Protein AF-0000000070504029 (afdb_homodimer)

Radius of gyration: 28.52 Å; Cα contacts (8 Å, |Δi|>4): 257; chains: 2; bounding box: 87×72×66 Å

Solvent-accessible surface area (backbone atoms only — not comparable to full-atom values): 21069 Å² total; per-residue (Å²): 134,81,78,68,50,70,68,70,66,52,58,67,73,68,60,68,75,83,81,58,77,66,54,44,53,49,47,37,50,49,53,50,66,68,39,52,69,67,58,35,51,50,48,55,63,64,46,52,94,52,57,81,86,76,45,54,43,68,57,46,52,52,49,44,47,45,55,51,42,36,49,41,48,53,37,38,47,49,30,66,59,41,62,58,54,90,84,51,53,64,68,58,42,49,51,50,46,51,60,37,45,66,66,46,52,69,87,73,48,46,72,54,52,46,51,36,44,43,52,46,60,13,47,70,53,77,87,31,49,66,58,40,55,53,46,54,55,52,55,38,63,42,36,93,90,47,69,53,46,52,67,55,49,46,51,51,50,50,50,52,52,52,52,49,52,51,48,52,60,61,63,50,66,73,53,67,67,61,60,60,58,61,66,75,103,134,80,77,66,50,69,69,70,66,55,59,66,78,68,61,70,72,88,68,57,76,67,50,42,52,49,46,38,51,50,53,50,66,67,39,53,70,67,59,35,50,49,48,56,60,64,45,52,95,52,57,79,84,76,45,54,42,67,57,46,50,52,50,43,47,44,54,51,40,37,49,42,49,52,37,40,45,49,30,66,58,41,63,59,55,88,84,52,53,63,68,58,40,49,51,50,46,53,59,35,43,65,69,46,52,68,88,74,47,45,72,54,50,46,52,37,45,43,54,46,60,13,49,69,53,77,88,31,49,68,56,40,54,53,46,53,54,52,52,38,62,42,36,94,92,47,70,53,46,54,66,54,48,46,52,50,52,51,51,51,51,51,51,51,53,51,46,52,60,62,62,51,67,73,55,70,66,61,60,61,58,60,68,78,105

Secondary structure (DSSP, 8-state):
-----HHHH--GGGGG----HHHHHHHHHHHHHHS-HHHHHHHHHHHTTS-GGGS-HHHHHHHHHHHHHHHHHHHHHHHHT----TT--HHHHHHHHHHHHHT--TTTS-HHHHHHHHHHHT--SGGGHHHHHHHHHHHHT--SSS---HHHHHHHHHHHHHHHHHHHHHHS---HHHHHHHTT-/-----HHHH--GGGGS----HHHHHHHHHHHHHHS-HHHHHHHHHHHTTS-GGGS-HHHHHHHHHHHHHHHHHHHHHHHHT----TT--HHHHHHHHHHHHHT--TTTS-HHHHHHHHHHHT--SGGGHHHHHHHHHHHHT--SSS---HHHHHHHHHHHHHHHHHHHHHHS--HHHHHHHHTT-

Organism: Lasius niger (NCBI:txid67767)

Foldseek 3Di:
DPLPDLVRVPPCVVPPDDDDPVVQLVVLVVSLVSDPPVLNVQLQVVPPPDGSNVDTNVVSVVSSCLRVLLVQLVLQLCLVLQDDDPPDDPVVSVVVNCVSCVSHDPPVQDPFLVVLSVVLSPQDDPVCVVLSVVSSVVCSVADPVRHDGNVNSVVSVVVVVVVVVVVVVVPPDPVVPVVVVPVVD/DPLDDLVRVPPCVVPPDPDDPVVQLVVLVVSLVSDPPVLNVQLQVVPPPDGSNVDTNVVSVVSSCLRVLLVQLVLQLCLVLQDDDPPDDPVVSVVVNCVSCVSNDPPVQDPFNVVLSVVLSPQPDPVCVVLSVVSSVVCSVADPVRHDGNVNSVVSVVVVVVVVVVVVVVPPDPVVPVVVVPPVD

Sequence (370 aa):
MVLPSINDTIDTRTHSAAGNQLDKQAQTRLLLRKLDQKSHTKYVNYILPKTTKDFNFKTTVDKLKQILSFQTTVFSYNCLTTRKHDNDDFITYAGIVNRNCKDFKFTELGPEQFRCLIFISGLQATKDFEIRARLLRKLETHSAENPVTLHDLVNECQRVMTLKMDTALVEKPTQSTVNKIERKKMVLPSINDTIDTRTHSAAGNQLDKQAQTRLLLRKLDQKSHTKYVNYILPKTTKDFNFKTTVDKLKQILSFQTTVFSYNCLTTRKHDNDDFITYAGIVNRNCKDFKFTELGPEQFRCLIFISGLQATKDFEIRARLLRKLETHSAENPVTLHDLVNECQRVMTLKMDTALVEKPTQSTVNKIERKK

Structure (mmCIF, N/CA/C/O backbone):
data_AF-0000000070504029-model_v1
#
loop_
_entity.id
_entity.type
_entity.pdbx_description
1 polymer 'Tpa: gag-pol polyprotein'
#
loop_
_atom_site.group_PDB
_atom_site.id
_atom_site.type_symbol
_atom_site.label_atom_id
_atom_site.label_alt_id
_atom_site.label_comp_id
_atom_site.label_asym_id
_atom_site.label_entity_id
_atom_site.label_seq_id
_atom_site.pdbx_PDB_ins_code
_atom_site.Cartn_x
_atom_site.Cartn_y
_atom_site.Cartn_z
_atom_site.occupancy
_atom_site.B_iso_or_equiv
_atom_site.auth_seq_id
_atom_site.auth_comp_id
_atom_site.auth_asym_id
_atom_site.auth_atom_id
_atom_site.pdbx_PDB_model_num
ATOM 1 N N . MET A 1 1 ? 22.391 -6.508 12.828 1 20.86 1 MET A N 1
ATOM 2 C CA . MET A 1 1 ? 22.953 -7.492 11.898 1 20.86 1 MET A CA 1
ATOM 3 C C . MET A 1 1 ? 22.016 -7.695 10.711 1 20.86 1 MET A C 1
ATOM 5 O O . MET A 1 1 ? 20.844 -8.023 10.891 1 20.86 1 MET A O 1
ATOM 9 N N . VAL A 1 2 ? 22.141 -6.93 9.586 1 26.73 2 VAL A N 1
ATOM 10 C CA . VAL A 1 2 ? 21.375 -6.77 8.352 1 26.73 2 VAL A CA 1
ATOM 11 C C . VAL A 1 2 ? 21.266 -8.109 7.633 1 26.73 2 VAL A C 1
ATOM 13 O O . VAL A 1 2 ? 22.281 -8.75 7.34 1 26.73 2 VAL A O 1
ATOM 16 N N . LEU A 1 3 ? 20.297 -8.867 7.91 1 31.44 3 LEU A N 1
ATOM 17 C CA . LEU A 1 3 ? 20.141 -10.172 7.289 1 31.44 3 LEU A CA 1
ATOM 18 C C . LEU A 1 3 ? 20.297 -10.078 5.773 1 31.44 3 LEU A C 1
ATOM 20 O O . LEU A 1 3 ? 19.656 -9.242 5.133 1 31.44 3 LEU A O 1
ATOM 24 N N . PRO A 1 4 ? 21.422 -10.461 5.195 1 34.25 4 PRO A N 1
ATOM 25 C CA . PRO A 1 4 ? 21.734 -10.406 3.766 1 34.25 4 PRO A CA 1
ATOM 26 C C . PRO A 1 4 ? 20.578 -10.883 2.891 1 34.25 4 PRO A C 1
ATOM 28 O O . PRO A 1 4 ? 19.766 -11.695 3.332 1 34.25 4 PRO A O 1
ATOM 31 N N . SER A 1 5 ? 20.156 -10.109 2.023 1 36.81 5 SER A N 1
ATOM 32 C CA . SER A 1 5 ? 19.156 -10.484 1.016 1 36.81 5 SER A CA 1
ATOM 33 C C . SER A 1 5 ? 19.484 -11.852 0.413 1 36.81 5 SER A C 1
ATOM 35 O O . SER A 1 5 ? 20.641 -12.234 0.299 1 36.81 5 SER A O 1
ATOM 37 N N . ILE A 1 6 ? 18.625 -12.789 0.458 1 37.91 6 ILE A N 1
ATOM 38 C CA . ILE A 1 6 ? 18.828 -14.125 -0.094 1 37.91 6 ILE A CA 1
ATOM 39 C C . ILE A 1 6 ? 19.609 -14.031 -1.405 1 37.91 6 ILE A C 1
ATOM 41 O O . ILE A 1 6 ? 20.531 -14.812 -1.65 1 37.91 6 ILE A O 1
ATOM 45 N N . ASN A 1 7 ? 19.266 -13.039 -2.201 1 36.81 7 ASN A N 1
ATOM 46 C CA . ASN A 1 7 ? 20.016 -12.891 -3.443 1 36.81 7 ASN A CA 1
ATOM 47 C C . ASN A 1 7 ? 21.469 -12.516 -3.178 1 36.81 7 ASN A C 1
ATOM 49 O O . ASN A 1 7 ? 22.359 -12.938 -3.912 1 36.81 7 ASN A O 1
ATOM 53 N N . ASP A 1 8 ? 21.641 -11.656 -2.24 1 39.06 8 ASP A N 1
ATOM 54 C CA . ASP A 1 8 ? 23.016 -11.273 -1.933 1 39.06 8 ASP A CA 1
ATOM 55 C C . ASP A 1 8 ? 23.781 -12.438 -1.32 1 39.06 8 ASP A C 1
ATOM 57 O O . ASP A 1 8 ? 25.016 -12.445 -1.332 1 39.06 8 ASP A O 1
ATOM 61 N N . THR A 1 9 ? 23.078 -13.297 -0.656 1 38.88 9 THR A N 1
ATOM 62 C CA . THR A 1 9 ? 23.766 -14.43 -0.055 1 38.88 9 THR A CA 1
ATOM 63 C C . THR A 1 9 ? 24.125 -15.469 -1.116 1 38.88 9 THR A C 1
ATOM 65 O O . THR A 1 9 ? 24.906 -16.375 -0.86 1 38.88 9 THR A O 1
ATOM 68 N N . ILE A 1 10 ? 23.312 -15.43 -2.234 1 36.94 10 ILE A N 1
ATOM 69 C CA . ILE A 1 10 ? 23.703 -16.422 -3.221 1 36.94 10 ILE A CA 1
ATOM 70 C C . ILE A 1 10 ? 24.844 -15.883 -4.086 1 36.94 10 ILE A C 1
ATOM 72 O O . ILE A 1 10 ? 24.625 -15.047 -4.961 1 36.94 10 ILE A O 1
ATOM 76 N N . ASP A 1 11 ? 25.875 -15.375 -3.635 1 34.03 11 ASP A N 1
ATOM 77 C CA . ASP A 1 11 ? 27.062 -15.141 -4.461 1 34.03 11 ASP A CA 1
ATOM 78 C C . ASP A 1 11 ? 27.281 -16.297 -5.43 1 34.03 11 ASP A C 1
ATOM 80 O O . ASP A 1 11 ? 27.453 -17.453 -5.008 1 34.03 11 ASP A O 1
ATOM 84 N N . THR A 1 12 ? 26.719 -16.156 -6.629 1 35 12 THR A N 1
ATOM 85 C CA . THR A 1 12 ? 26.922 -17.031 -7.781 1 35 12 THR A CA 1
ATOM 86 C C . THR A 1 12 ? 28.391 -17.438 -7.898 1 35 12 THR A C 1
ATOM 88 O O . THR A 1 12 ? 28.766 -18.156 -8.828 1 35 12 THR A O 1
ATOM 91 N N . ARG A 1 13 ? 29.234 -16.688 -7.184 1 34.34 13 ARG A N 1
ATOM 92 C CA . ARG A 1 13 ? 30.641 -17 -7.488 1 34.34 13 ARG A CA 1
ATOM 93 C C . ARG A 1 13 ? 30.938 -18.469 -7.242 1 34.34 13 ARG A C 1
ATOM 95 O O . ARG A 1 13 ? 32.062 -18.922 -7.441 1 34.34 13 ARG A O 1
ATOM 102 N N . THR A 1 14 ? 29.969 -19.031 -6.438 1 36.81 14 THR A N 1
ATOM 103 C CA . THR A 1 14 ? 30.375 -20.406 -6.184 1 36.81 14 THR A CA 1
ATOM 104 C C . THR A 1 14 ? 30.297 -21.25 -7.461 1 36.81 14 THR A C 1
ATOM 106 O O . THR A 1 14 ? 30.438 -22.469 -7.418 1 36.81 14 THR A O 1
ATOM 109 N N . HIS A 1 15 ? 29.875 -20.531 -8.523 1 36.41 15 HIS A N 1
ATOM 110 C CA . HIS A 1 15 ? 29.688 -21.391 -9.68 1 36.41 15 HIS A CA 1
ATOM 111 C C . HIS A 1 15 ? 31.031 -21.984 -10.148 1 36.41 15 HIS A C 1
ATOM 113 O O . HIS A 1 15 ? 31.062 -22.797 -11.07 1 36.41 15 HIS A O 1
ATOM 119 N N . SER A 1 16 ? 32.031 -21.312 -9.898 1 34.38 16 SER A N 1
ATOM 120 C CA . SER A 1 16 ? 33.094 -21.812 -10.781 1 34.38 16 SER A CA 1
ATOM 121 C C . SER A 1 16 ? 33.344 -23.297 -10.547 1 34.38 16 SER A C 1
ATOM 123 O O . SER A 1 16 ? 34.094 -23.938 -11.281 1 34.38 16 SER A O 1
ATOM 125 N N . ALA A 1 17 ? 33.594 -23.797 -9.266 1 32.59 17 ALA A N 1
ATOM 126 C CA . ALA A 1 17 ? 34.25 -25.109 -9.273 1 32.59 17 ALA A CA 1
ATOM 127 C C . ALA A 1 17 ? 33.281 -26.203 -9.75 1 32.59 17 ALA A C 1
ATOM 129 O O . ALA A 1 17 ? 32.125 -26.25 -9.305 1 32.59 17 ALA A O 1
ATOM 130 N N . ALA A 1 18 ? 33.438 -26.969 -10.883 1 34 18 ALA A N 1
ATOM 131 C CA . ALA A 1 18 ? 32.969 -28.172 -11.586 1 34 18 ALA A CA 1
ATOM 132 C C . ALA A 1 18 ? 32.375 -29.172 -10.609 1 34 18 ALA A C 1
ATOM 134 O O . ALA A 1 18 ? 31.578 -30.031 -10.992 1 34 18 ALA A O 1
ATOM 135 N N . GLY A 1 19 ? 33.219 -29.781 -9.57 1 40.88 19 GLY A N 1
ATOM 136 C CA . GLY A 1 19 ? 33.469 -31.172 -9.211 1 40.88 19 GLY A CA 1
ATOM 137 C C . GLY A 1 19 ? 32.25 -31.828 -8.562 1 40.88 19 GLY A C 1
ATOM 138 O O . GLY A 1 19 ? 31.156 -31.281 -8.602 1 40.88 19 GLY A O 1
ATOM 139 N N . ASN A 1 20 ? 32.406 -32.625 -7.121 1 44.5 20 ASN A N 1
ATOM 140 C CA . ASN A 1 20 ? 31.797 -33.812 -6.547 1 44.5 20 ASN A CA 1
ATOM 141 C C . ASN A 1 20 ? 30.453 -33.531 -5.918 1 44.5 20 ASN A C 1
ATOM 143 O O . ASN A 1 20 ? 30.188 -32.375 -5.5 1 44.5 20 ASN A O 1
ATOM 147 N N . GLN A 1 21 ? 29.359 -34.375 -6.211 1 50.69 21 GLN A N 1
ATOM 148 C CA . GLN A 1 21 ? 28.062 -34.531 -5.555 1 50.69 21 GLN A CA 1
ATOM 149 C C . GLN A 1 21 ? 28.109 -33.969 -4.129 1 50.69 21 GLN A C 1
ATOM 151 O O . GLN A 1 21 ? 27.125 -33.406 -3.65 1 50.69 21 GLN A O 1
ATOM 156 N N . LEU A 1 22 ? 29.281 -34.25 -3.561 1 51.69 22 LEU A N 1
ATOM 157 C CA . LEU A 1 22 ? 29.5 -33.812 -2.186 1 51.69 22 LEU A CA 1
ATOM 158 C C . LEU A 1 22 ? 29.438 -32.281 -2.084 1 51.69 22 LEU A C 1
ATOM 160 O O . LEU A 1 22 ? 28.891 -31.75 -1.119 1 51.69 22 LEU A O 1
ATOM 164 N N . ASP A 1 23 ? 29.812 -31.641 -3.182 1 58.75 23 ASP A N 1
ATOM 165 C CA . ASP A 1 23 ? 29.938 -30.188 -3.189 1 58.75 23 ASP A CA 1
ATOM 166 C C . ASP A 1 23 ? 28.578 -29.516 -3.348 1 58.75 23 ASP A C 1
ATOM 168 O O . ASP A 1 23 ? 28.281 -28.531 -2.666 1 58.75 23 ASP A O 1
ATOM 172 N N . LYS A 1 24 ? 27.781 -30.297 -4.027 1 63.75 24 LYS A N 1
ATOM 173 C CA . LYS A 1 24 ? 26.469 -29.703 -4.246 1 63.75 24 LYS A CA 1
ATOM 174 C C . LYS A 1 24 ? 25.609 -29.766 -2.984 1 63.75 24 LYS A C 1
ATOM 176 O O . LYS A 1 24 ? 24.906 -28.812 -2.652 1 63.75 24 LYS A O 1
ATOM 181 N N . GLN A 1 25 ? 25.812 -30.984 -2.326 1 65.31 25 GLN A N 1
ATOM 182 C CA . GLN A 1 25 ? 25.094 -31.141 -1.063 1 65.31 25 GLN A CA 1
ATOM 183 C C . GLN A 1 25 ? 25.594 -30.156 -0.013 1 65.31 25 GLN A C 1
ATOM 185 O O . GLN A 1 25 ? 24.812 -29.625 0.778 1 65.31 25 GLN A O 1
ATOM 190 N N . ALA A 1 26 ? 26.906 -29.969 -0.061 1 66.94 26 ALA A N 1
ATOM 191 C CA . ALA A 1 26 ? 27.5 -29.016 0.87 1 66.94 26 ALA A CA 1
ATOM 192 C C . ALA A 1 26 ? 27 -27.594 0.599 1 66.94 26 ALA A C 1
ATOM 194 O O . ALA A 1 26 ? 26.734 -26.828 1.533 1 66.94 26 ALA A O 1
ATOM 195 N N . GLN A 1 27 ? 26.781 -27.297 -0.588 1 66.94 27 GLN A N 1
ATOM 196 C CA . GLN A 1 27 ? 26.266 -25.984 -0.96 1 66.94 27 GLN A CA 1
ATOM 197 C C . GLN A 1 27 ? 24.844 -25.781 -0.471 1 66.94 27 GLN A C 1
ATOM 199 O O . GLN A 1 27 ? 24.484 -24.719 0.04 1 66.94 27 GLN A O 1
ATOM 204 N N . THR A 1 28 ? 24.047 -26.844 -0.685 1 71.88 28 THR A N 1
ATOM 205 C CA . THR A 1 28 ? 22.656 -26.797 -0.214 1 71.88 28 THR A CA 1
ATOM 206 C C . THR A 1 28 ? 22.609 -26.625 1.3 1 71.88 28 THR A C 1
ATOM 208 O O . THR A 1 28 ? 21.828 -25.812 1.808 1 71.88 28 THR A O 1
ATOM 211 N N . ARG A 1 29 ? 23.516 -27.375 1.989 1 65.56 29 ARG A N 1
ATOM 212 C CA . ARG A 1 29 ? 23.578 -27.266 3.443 1 65.56 29 ARG A CA 1
ATOM 213 C C . ARG A 1 29 ? 23.984 -25.875 3.879 1 65.56 29 ARG A C 1
ATOM 215 O O . ARG A 1 29 ? 23.453 -25.328 4.844 1 65.56 29 ARG A O 1
ATOM 222 N N . LEU A 1 30 ? 24.844 -25.328 3.166 1 64.38 30 LEU A N 1
ATOM 223 C CA . LEU A 1 30 ? 25.312 -23.984 3.486 1 64.38 30 LEU A CA 1
ATOM 224 C C . LEU A 1 30 ? 24.188 -22.953 3.273 1 64.38 30 LEU A C 1
ATOM 226 O O . LEU A 1 30 ? 24.016 -22.047 4.086 1 64.38 30 LEU A O 1
ATOM 230 N N . LEU A 1 31 ? 23.578 -23.125 2.199 1 66.75 31 LEU A N 1
ATOM 231 C CA . LEU A 1 31 ? 22.453 -22.234 1.918 1 66.75 31 LEU A CA 1
ATOM 232 C C . LEU A 1 31 ? 21.406 -22.312 3.029 1 66.75 31 LEU A C 1
ATOM 234 O O . LEU A 1 31 ? 20.938 -21.281 3.52 1 66.75 31 LEU A O 1
ATOM 238 N N . LEU A 1 32 ? 21.125 -23.484 3.418 1 70.56 32 LEU A N 1
ATOM 239 C CA . LEU A 1 32 ? 20.078 -23.703 4.395 1 70.56 32 LEU A CA 1
ATOM 240 C C . LEU A 1 32 ? 20.5 -23.219 5.777 1 70.56 32 LEU A C 1
ATOM 242 O O . LEU A 1 32 ? 19.672 -22.75 6.559 1 70.56 32 LEU A O 1
ATOM 246 N N . ARG A 1 33 ? 21.75 -23.25 6.035 1 64.44 33 ARG A N 1
ATOM 247 C CA . ARG A 1 33 ? 22.281 -22.75 7.301 1 64.44 33 ARG A CA 1
ATOM 248 C C . ARG A 1 33 ? 22.234 -21.234 7.363 1 64.44 33 ARG A C 1
ATOM 250 O O . ARG A 1 33 ? 22.125 -20.656 8.445 1 64.44 33 ARG A O 1
ATOM 257 N N . LYS A 1 34 ? 22.219 -20.703 6.195 1 61.62 34 LYS A N 1
ATOM 258 C CA . LYS A 1 34 ? 22.234 -19.25 6.129 1 61.62 34 LYS A CA 1
ATOM 259 C C . LYS A 1 34 ? 20.812 -18.688 6.25 1 61.62 34 LYS A C 1
ATOM 261 O O . LYS A 1 34 ? 20.641 -17.484 6.504 1 61.62 34 LYS A O 1
ATOM 266 N N .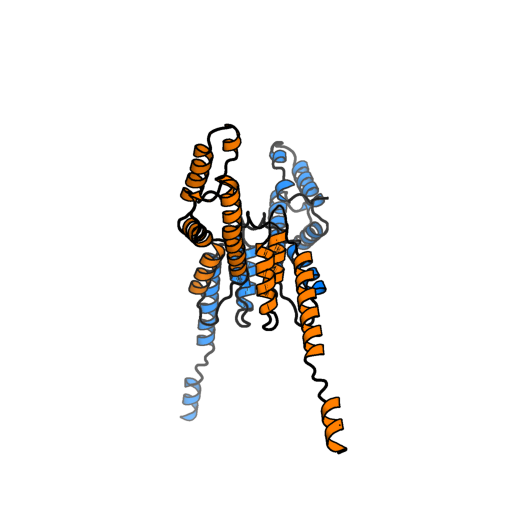 LEU A 1 35 ? 19.875 -19.547 6.105 1 68.06 35 LEU A N 1
ATOM 267 C CA . LEU A 1 35 ? 18.484 -19.125 6.262 1 68.06 35 LEU A CA 1
ATOM 268 C C . LEU A 1 35 ? 18.172 -18.797 7.719 1 68.06 35 LEU A C 1
ATOM 270 O O . LEU A 1 35 ? 18.703 -19.438 8.633 1 68.06 35 LEU A O 1
ATOM 274 N N . ASP A 1 36 ? 17.469 -17.719 7.871 1 61.44 36 ASP A N 1
ATOM 275 C CA . ASP A 1 36 ? 16.969 -17.5 9.227 1 61.44 36 ASP A CA 1
ATOM 276 C C . ASP A 1 36 ? 16.109 -18.688 9.688 1 61.44 36 ASP A C 1
ATOM 278 O O . ASP A 1 36 ? 15.633 -19.469 8.859 1 61.44 36 ASP A O 1
ATOM 282 N N . GLN A 1 37 ? 16.062 -18.781 11.016 1 65.62 37 GLN A N 1
ATOM 283 C CA . GLN A 1 37 ? 15.414 -19.922 11.641 1 65.62 37 GLN A CA 1
ATOM 284 C C . GLN A 1 37 ? 14 -20.109 11.117 1 65.62 37 GLN A C 1
ATOM 286 O O . GLN A 1 37 ? 13.57 -21.234 10.852 1 65.62 37 GLN A O 1
ATOM 291 N N . LYS A 1 38 ? 13.336 -19.094 10.906 1 63.66 38 LYS A N 1
ATOM 292 C CA . LYS A 1 38 ? 11.953 -19.172 10.453 1 63.66 38 LYS A CA 1
ATOM 293 C C . LYS A 1 38 ? 11.875 -19.688 9.016 1 63.66 38 LYS A C 1
ATOM 295 O O . LYS A 1 38 ? 11.07 -20.578 8.719 1 63.66 38 LYS A O 1
ATOM 300 N N . SER A 1 39 ? 12.68 -19.172 8.219 1 66.94 39 SER A N 1
ATOM 301 C CA . SER A 1 39 ? 12.711 -19.594 6.824 1 66.94 39 SER A CA 1
ATOM 302 C C . SER A 1 39 ? 13.164 -21.047 6.695 1 66.94 39 SER A C 1
ATOM 304 O O . SER A 1 39 ? 12.625 -21.797 5.879 1 66.94 39 SER A O 1
ATOM 306 N N . HIS A 1 40 ? 14.117 -21.344 7.539 1 72 40 HIS A N 1
ATOM 307 C CA . HIS A 1 40 ? 14.617 -22.719 7.516 1 72 40 HIS A CA 1
ATOM 308 C C . HIS A 1 40 ? 13.539 -23.703 7.953 1 72 40 HIS A C 1
ATOM 310 O O . HIS A 1 40 ? 13.336 -24.734 7.309 1 72 40 HIS A O 1
ATOM 316 N N . THR A 1 41 ? 12.859 -23.375 8.969 1 70.69 41 THR A N 1
ATOM 317 C CA . THR A 1 41 ? 11.789 -24.234 9.484 1 70.69 41 THR A CA 1
ATOM 318 C C . THR A 1 41 ? 10.68 -24.391 8.445 1 70.69 41 THR A C 1
ATOM 320 O O . THR A 1 41 ? 10.18 -25.5 8.234 1 70.69 41 THR A O 1
ATOM 323 N N . LYS A 1 42 ? 10.414 -23.391 7.844 1 72.94 42 LYS A N 1
ATOM 324 C CA . LYS A 1 42 ? 9.383 -23.438 6.812 1 72.94 42 LYS A CA 1
ATOM 325 C C . LYS A 1 42 ? 9.789 -24.344 5.66 1 72.94 42 LYS A C 1
ATOM 327 O O . LYS A 1 42 ? 8.969 -25.109 5.148 1 72.94 42 LYS A O 1
ATOM 332 N N . TYR A 1 43 ? 11.023 -24.25 5.301 1 77.19 43 TYR A N 1
ATOM 333 C CA . TYR A 1 43 ? 11.516 -25.094 4.219 1 77.19 43 TYR A CA 1
ATOM 334 C C . TYR A 1 43 ? 11.477 -26.562 4.602 1 77.19 43 TYR A C 1
ATOM 336 O O . TYR A 1 43 ? 10.969 -27.391 3.846 1 77.19 43 TYR A O 1
ATOM 344 N N . VAL A 1 44 ? 11.922 -26.828 5.797 1 74.75 44 VAL A N 1
ATOM 345 C CA . VAL A 1 44 ? 12 -28.203 6.254 1 74.75 44 VAL A CA 1
ATOM 346 C C . VAL A 1 44 ? 10.594 -28.797 6.355 1 74.75 44 VAL A C 1
ATOM 348 O O . VAL A 1 44 ? 10.367 -29.953 5.977 1 74.75 44 VAL A O 1
ATOM 351 N N . ASN A 1 45 ? 9.648 -28 6.777 1 73.25 45 ASN A N 1
ATOM 352 C CA . ASN A 1 45 ? 8.266 -28.453 6.875 1 73.25 45 ASN A CA 1
ATOM 353 C C . ASN A 1 45 ? 7.641 -28.641 5.496 1 73.25 45 ASN A C 1
ATOM 355 O O . ASN A 1 45 ? 6.812 -29.547 5.309 1 73.25 45 ASN A O 1
ATOM 359 N N . TYR A 1 46 ? 8.078 -27.859 4.684 1 73.5 46 TYR A N 1
ATOM 360 C CA . TYR A 1 46 ? 7.523 -27.859 3.332 1 73.5 46 TYR A CA 1
ATOM 361 C C . TYR A 1 46 ? 7.961 -29.109 2.572 1 73.5 46 TYR A C 1
ATOM 363 O O . TYR A 1 46 ? 7.207 -29.641 1.749 1 73.5 46 TYR A O 1
ATOM 371 N N . ILE A 1 47 ? 9.102 -29.594 2.836 1 76.06 47 ILE A N 1
ATOM 372 C CA . ILE A 1 47 ? 9.648 -30.672 2.02 1 76.06 47 ILE A CA 1
ATOM 373 C C . ILE A 1 47 ? 9.297 -32.031 2.641 1 76.06 47 ILE A C 1
ATOM 375 O O . ILE A 1 47 ? 9.594 -33.062 2.068 1 76.06 47 ILE A O 1
ATOM 379 N N . LEU A 1 48 ? 8.633 -31.906 3.85 1 71.06 48 LEU A N 1
ATOM 380 C CA . LEU A 1 48 ? 8.219 -33.188 4.422 1 71.06 48 LEU A CA 1
ATOM 381 C C . LEU A 1 48 ? 7.312 -33.938 3.461 1 71.06 48 LEU A C 1
ATOM 383 O O . LEU A 1 48 ? 6.527 -33.344 2.73 1 71.06 48 LEU A O 1
ATOM 387 N N . PRO A 1 49 ? 7.387 -35.312 3.385 1 78.5 49 PRO A N 1
ATOM 388 C CA . PRO A 1 49 ? 8.164 -36.219 4.238 1 78.5 49 PRO A CA 1
ATOM 389 C C . PRO A 1 49 ? 9.617 -36.344 3.787 1 78.5 49 PRO A C 1
ATOM 391 O O . PRO A 1 49 ? 10.398 -37.062 4.406 1 78.5 49 PRO A O 1
ATOM 394 N N . LYS A 1 50 ? 10.031 -35.719 2.711 1 77.19 50 LYS A N 1
ATOM 395 C CA . LYS A 1 50 ? 11.414 -35.812 2.254 1 77.19 50 LYS A CA 1
ATOM 396 C C . LYS A 1 50 ? 12.328 -34.938 3.115 1 77.19 50 LYS A C 1
ATOM 398 O O . LYS A 1 50 ? 11.844 -34.156 3.938 1 77.19 50 LYS A O 1
ATOM 403 N N . THR A 1 51 ? 13.617 -35.281 3.062 1 79.31 51 THR A N 1
ATOM 404 C CA . THR A 1 51 ? 14.609 -34.531 3.82 1 79.31 51 THR A CA 1
ATOM 405 C C . THR A 1 51 ? 15.469 -33.688 2.893 1 79.31 51 THR A C 1
ATOM 407 O O . THR A 1 51 ? 15.391 -33.812 1.669 1 79.31 51 THR A O 1
ATOM 410 N N . THR A 1 52 ? 16.234 -32.625 3.41 1 78.81 52 THR A N 1
ATOM 411 C CA . THR A 1 52 ? 17.078 -31.703 2.664 1 78.81 52 THR A CA 1
ATOM 412 C C . THR A 1 52 ? 18.078 -32.469 1.784 1 78.81 52 THR A C 1
ATOM 414 O O . THR A 1 52 ? 18.531 -31.938 0.766 1 78.81 52 THR A O 1
ATOM 417 N N . LYS A 1 53 ? 18.375 -33.688 2.168 1 77.25 53 LYS A N 1
ATOM 418 C CA . LYS A 1 53 ? 19.344 -34.5 1.433 1 77.25 53 LYS A CA 1
ATOM 419 C C . LYS A 1 53 ? 18.734 -35.062 0.139 1 77.25 53 LYS A C 1
ATOM 421 O O . LYS A 1 53 ? 19.469 -35.469 -0.769 1 77.25 53 LYS A O 1
ATOM 426 N N . ASP A 1 54 ? 17.469 -35.031 0.128 1 81.06 54 ASP A N 1
ATOM 427 C CA . ASP A 1 54 ? 16.75 -35.594 -1.016 1 81.06 54 ASP A CA 1
ATOM 428 C C . ASP A 1 54 ? 16.703 -34.625 -2.176 1 81.06 54 ASP A C 1
ATOM 430 O O . ASP A 1 54 ? 16.266 -34.969 -3.273 1 81.06 54 ASP A O 1
ATOM 434 N N . PHE A 1 55 ? 17.078 -33.406 -1.905 1 80.62 55 PHE A N 1
ATOM 435 C CA . PHE A 1 55 ? 16.953 -32.375 -2.928 1 80.62 55 PHE A CA 1
ATOM 436 C C . PHE A 1 55 ? 18.328 -31.766 -3.254 1 80.62 55 PHE A C 1
ATOM 438 O O . PHE A 1 55 ? 19.156 -31.594 -2.367 1 80.62 55 PHE A O 1
ATOM 445 N N . ASN A 1 56 ? 18.531 -31.578 -4.562 1 77.56 56 ASN A N 1
ATOM 446 C CA . ASN A 1 56 ? 19.75 -30.891 -4.969 1 77.56 56 ASN A CA 1
ATOM 447 C C . ASN A 1 56 ? 19.641 -29.375 -4.773 1 77.56 56 ASN A C 1
ATOM 449 O O . ASN A 1 56 ? 18.578 -28.875 -4.406 1 77.56 56 ASN A O 1
ATOM 453 N N . PHE A 1 57 ? 20.75 -28.672 -5.004 1 76.75 57 PHE A N 1
ATOM 454 C CA . PHE A 1 57 ? 20.859 -27.25 -4.742 1 76.75 57 PHE A CA 1
ATOM 455 C C . PHE A 1 57 ? 19.828 -26.469 -5.547 1 76.75 57 PHE A C 1
ATOM 457 O O . PHE A 1 57 ? 19.141 -25.594 -5.008 1 76.75 57 PHE A O 1
ATOM 464 N N . LYS A 1 58 ? 19.703 -26.797 -6.77 1 74.62 58 LYS A N 1
ATOM 465 C CA . LYS A 1 58 ? 18.797 -26.062 -7.641 1 74.62 58 LYS A CA 1
ATOM 466 C C . LYS A 1 58 ? 17.344 -26.219 -7.18 1 74.62 58 LYS A C 1
ATOM 468 O O . LYS A 1 58 ? 16.609 -25.234 -7.082 1 74.62 58 LYS A O 1
ATOM 473 N N . THR A 1 59 ? 16.984 -27.453 -6.883 1 78 59 THR A N 1
ATOM 474 C CA . THR A 1 59 ? 15.625 -27.719 -6.426 1 78 59 THR A CA 1
ATOM 475 C C . THR A 1 59 ? 15.359 -27.047 -5.086 1 78 59 THR A C 1
ATOM 477 O O . THR A 1 59 ? 14.266 -26.531 -4.852 1 78 59 THR A O 1
ATOM 480 N N . THR A 1 60 ? 16.391 -27.078 -4.246 1 76.19 60 THR A N 1
ATOM 481 C CA . THR A 1 60 ? 16.281 -26.438 -2.945 1 76.19 60 THR A CA 1
ATOM 482 C C . THR A 1 60 ? 16.047 -24.938 -3.107 1 76.19 60 THR A C 1
ATOM 484 O O . THR A 1 60 ? 15.156 -24.359 -2.461 1 76.19 60 THR A O 1
ATOM 487 N N . VAL A 1 61 ? 16.781 -24.344 -3.992 1 69.81 61 VAL A N 1
ATOM 488 C CA . VAL A 1 61 ? 16.641 -22.906 -4.23 1 69.81 61 VAL A CA 1
ATOM 489 C C . VAL A 1 61 ? 15.258 -22.594 -4.801 1 69.81 61 VAL A C 1
ATOM 491 O O . VAL A 1 61 ? 14.609 -21.625 -4.391 1 69.81 61 VAL A O 1
ATOM 494 N N . ASP A 1 62 ? 14.828 -23.438 -5.672 1 71.56 62 ASP A N 1
ATOM 495 C CA . ASP A 1 62 ? 13.523 -23.25 -6.281 1 71.56 62 ASP A CA 1
ATOM 496 C C . ASP A 1 62 ? 12.406 -23.328 -5.238 1 71.56 62 ASP A C 1
ATOM 498 O O . ASP A 1 62 ? 11.484 -22.516 -5.242 1 71.56 62 ASP A O 1
ATOM 502 N N . LYS A 1 63 ? 12.555 -24.328 -4.41 1 73.5 63 LYS A N 1
ATOM 503 C CA . LYS A 1 63 ? 11.539 -24.516 -3.375 1 73.5 63 LYS A CA 1
ATOM 504 C C . LYS A 1 63 ? 11.57 -23.375 -2.365 1 73.5 63 LYS A C 1
ATOM 506 O O . LYS A 1 63 ? 10.523 -22.922 -1.91 1 73.5 63 LYS A O 1
ATOM 511 N N . LEU A 1 64 ? 12.727 -22.938 -2.057 1 71.88 64 LEU A N 1
ATOM 512 C CA . LEU A 1 64 ? 12.875 -21.812 -1.138 1 71.88 64 LEU A CA 1
ATOM 513 C C . LEU A 1 64 ? 12.25 -20.562 -1.719 1 71.88 64 LEU A C 1
ATOM 515 O O . LEU A 1 64 ? 11.562 -19.812 -1.013 1 71.88 64 LEU A O 1
ATOM 519 N N . LYS A 1 65 ? 12.516 -20.406 -2.908 1 65 65 LYS A N 1
ATOM 520 C CA . LYS A 1 65 ? 11.938 -19.25 -3.584 1 65 65 LYS A CA 1
ATOM 521 C C . LYS A 1 65 ? 10.406 -19.297 -3.525 1 65 65 LYS A C 1
ATOM 523 O O . LYS A 1 65 ? 9.766 -18.266 -3.279 1 65 65 LYS A O 1
ATOM 528 N N . GLN A 1 66 ? 9.977 -20.5 -3.742 1 65.12 66 GLN A N 1
ATOM 529 C CA . GLN A 1 66 ? 8.531 -20.688 -3.711 1 65.12 66 GLN A CA 1
ATOM 530 C C . GLN A 1 66 ? 7.965 -20.359 -2.332 1 65.12 66 GLN A C 1
ATOM 532 O O . GLN A 1 66 ? 6.988 -19.609 -2.219 1 65.12 66 GLN A O 1
ATOM 537 N N . ILE A 1 67 ? 8.562 -20.938 -1.346 1 64.12 67 ILE A N 1
ATOM 538 C CA . ILE A 1 67 ? 8.078 -20.781 0.022 1 64.12 67 ILE A CA 1
ATOM 539 C C . ILE A 1 67 ? 8.273 -19.344 0.478 1 64.12 67 ILE A C 1
ATOM 541 O O . ILE A 1 67 ? 7.371 -18.75 1.068 1 64.12 67 ILE A O 1
ATOM 545 N N . LEU A 1 68 ? 9.422 -18.938 0.178 1 64.5 68 LEU A N 1
ATOM 546 C CA . LEU A 1 68 ? 9.766 -17.609 0.672 1 64.5 68 LEU A CA 1
ATOM 547 C C . LEU A 1 68 ? 9.031 -16.516 -0.114 1 64.5 68 LEU A C 1
ATOM 549 O O . LEU A 1 68 ? 8.68 -15.477 0.44 1 64.5 68 LEU A O 1
ATOM 553 N N . SER A 1 69 ? 8.836 -16.797 -1.396 1 62.66 69 SER A N 1
ATOM 554 C CA . SER A 1 69 ? 8.078 -15.844 -2.207 1 62.66 69 SER A CA 1
ATOM 555 C C . SER A 1 69 ? 6.641 -15.727 -1.717 1 62.66 69 SER A C 1
ATOM 557 O O . SER A 1 69 ? 6.082 -14.633 -1.672 1 62.66 69 SER A O 1
ATOM 559 N N . PHE A 1 70 ? 6.035 -16.969 -1.36 1 59.81 70 PHE A N 1
ATOM 560 C CA . PHE A 1 70 ? 4.68 -16.984 -0.826 1 59.81 70 PHE A CA 1
ATOM 561 C C . PHE A 1 70 ? 4.582 -16.109 0.422 1 59.81 70 PHE A C 1
ATOM 563 O O . PHE A 1 70 ? 3.666 -15.297 0.549 1 59.81 70 PHE A O 1
ATOM 570 N N . GLN A 1 71 ? 5.582 -16.297 1.142 1 64.5 71 GLN A N 1
ATOM 571 C CA . GLN A 1 71 ? 5.586 -15.539 2.389 1 64.5 71 GLN A CA 1
ATOM 572 C C . GLN A 1 71 ? 5.758 -14.047 2.125 1 64.5 71 GLN A C 1
ATOM 574 O O . GLN A 1 71 ? 5.07 -13.219 2.732 1 64.5 71 GLN A O 1
ATOM 579 N N . THR A 1 72 ? 6.391 -13.883 1.075 1 72.94 72 THR A N 1
ATOM 580 C CA . THR A 1 72 ? 6.664 -12.477 0.783 1 72.94 72 THR A CA 1
ATOM 581 C C . THR A 1 72 ? 5.414 -11.781 0.253 1 72.94 72 THR A C 1
ATOM 583 O O . THR A 1 72 ? 5.102 -10.664 0.657 1 72.94 72 THR A O 1
ATOM 586 N N . THR A 1 73 ? 4.684 -12.586 -0.517 1 79.44 73 THR A N 1
ATOM 587 C CA . THR A 1 73 ? 3.479 -12.008 -1.101 1 79.44 73 THR A CA 1
ATOM 588 C C . THR A 1 73 ? 2.432 -11.742 -0.024 1 79.44 73 THR A C 1
ATOM 590 O O . THR A 1 73 ? 1.83 -10.664 0.011 1 79.44 73 THR A O 1
ATOM 593 N N . VAL A 1 74 ? 2.299 -12.711 0.812 1 79 74 VAL A N 1
ATOM 594 C CA . VAL A 1 74 ? 1.303 -12.578 1.87 1 79 74 VAL A CA 1
ATOM 595 C C . VAL A 1 74 ? 1.698 -11.445 2.816 1 79 74 VAL A C 1
ATOM 597 O O . VAL A 1 74 ? 0.854 -10.641 3.221 1 79 74 VAL A O 1
ATOM 600 N N . PHE A 1 75 ? 2.902 -11.383 3.084 1 80.88 75 PHE A N 1
ATOM 601 C CA . PHE A 1 75 ? 3.391 -10.328 3.961 1 80.88 75 PHE A CA 1
ATOM 602 C C . PHE A 1 75 ? 3.191 -8.961 3.322 1 80.88 75 PHE A C 1
ATOM 604 O O . PHE A 1 75 ? 2.785 -8.008 3.992 1 80.88 75 PHE A O 1
ATOM 611 N N . SER A 1 76 ? 3.494 -8.93 2.094 1 86.88 76 SER A N 1
ATOM 612 C CA . SER A 1 76 ? 3.332 -7.664 1.38 1 86.88 76 SER A CA 1
ATOM 613 C C . SER A 1 76 ? 1.863 -7.258 1.305 1 86.88 76 SER A C 1
ATOM 615 O O . SER A 1 76 ? 1.529 -6.086 1.481 1 86.88 76 SER A O 1
ATOM 617 N N . TYR A 1 77 ? 1.107 -8.281 1.091 1 89.81 77 TYR A N 1
ATOM 618 C CA . TYR A 1 77 ? -0.328 -8.023 1.053 1 89.81 77 TYR A CA 1
ATOM 619 C C . TYR A 1 77 ? -0.828 -7.52 2.402 1 89.81 77 TYR A C 1
ATOM 621 O O . TYR A 1 77 ? -1.6 -6.562 2.467 1 89.81 77 TYR A O 1
ATOM 629 N N . ASN A 1 78 ? -0.407 -8.125 3.443 1 89 78 ASN A N 1
ATOM 630 C CA . ASN A 1 78 ? -0.8 -7.723 4.789 1 89 78 ASN A CA 1
ATOM 631 C C . ASN A 1 78 ? -0.351 -6.297 5.098 1 89 78 ASN A C 1
ATOM 633 O O . ASN A 1 78 ? -1.083 -5.531 5.73 1 89 78 ASN A O 1
ATOM 637 N N . CYS A 1 79 ? 0.754 -5.977 4.668 1 91.94 79 CYS A N 1
ATOM 638 C CA . CYS A 1 79 ? 1.268 -4.621 4.848 1 91.94 79 CYS A CA 1
ATOM 639 C C . CYS A 1 79 ? 0.383 -3.604 4.137 1 91.94 79 CYS A C 1
ATOM 641 O O . CYS A 1 79 ? -0.045 -2.619 4.742 1 91.94 79 CYS A O 1
ATOM 643 N N . LEU A 1 80 ? 0.061 -3.896 2.934 1 92.31 80 LEU A N 1
ATOM 644 C CA . LEU A 1 80 ? -0.689 -2.965 2.098 1 92.31 80 LEU A CA 1
ATOM 645 C C . LEU A 1 80 ? -2.131 -2.844 2.576 1 92.31 80 LEU A C 1
ATOM 647 O O . LEU A 1 80 ? -2.801 -1.845 2.301 1 92.31 80 LEU A O 1
ATOM 651 N N . THR A 1 81 ? -2.637 -3.879 3.311 1 92.94 81 THR A N 1
ATOM 652 C CA . THR A 1 81 ? -4.039 -3.883 3.711 1 92.94 81 THR A CA 1
ATOM 653 C C . THR A 1 81 ? -4.18 -3.572 5.199 1 92.94 81 THR A C 1
ATOM 655 O O . THR A 1 81 ? -5.254 -3.752 5.777 1 92.94 81 THR A O 1
ATOM 658 N N . THR A 1 82 ? -3.125 -3.115 5.773 1 94.31 82 THR A N 1
ATOM 659 C CA . THR A 1 82 ? -3.152 -2.758 7.188 1 94.31 82 THR A CA 1
ATOM 660 C C . THR A 1 82 ? -4.184 -1.665 7.449 1 94.31 82 THR A C 1
ATOM 662 O O . THR A 1 82 ? -4.262 -0.686 6.703 1 94.31 82 THR A O 1
ATOM 665 N N . ARG A 1 83 ? -4.977 -1.841 8.492 1 94.31 83 ARG A N 1
ATOM 666 C CA . ARG A 1 83 ? -6.004 -0.877 8.875 1 94.31 83 ARG A CA 1
ATOM 667 C C . ARG A 1 83 ? -6.031 -0.672 10.383 1 94.31 83 ARG A C 1
ATOM 669 O O . ARG A 1 83 ? -5.77 -1.604 11.148 1 94.31 83 ARG A O 1
ATOM 676 N N . LYS A 1 84 ? -6.41 0.517 10.695 1 95.5 84 LYS A N 1
ATOM 677 C CA . LYS A 1 84 ? -6.609 0.777 12.117 1 95.5 84 LYS A CA 1
ATOM 678 C C . LYS A 1 84 ? -7.973 0.277 12.586 1 95.5 84 LYS A C 1
ATOM 680 O O . LYS A 1 84 ? -9 0.621 11.992 1 95.5 84 LYS A O 1
ATOM 685 N N . HIS A 1 85 ? -7.941 -0.503 13.57 1 92.19 85 HIS A N 1
ATOM 686 C CA . HIS A 1 85 ? -9.195 -0.915 14.203 1 92.19 85 HIS A CA 1
ATOM 687 C C . HIS A 1 85 ? -9.773 0.204 15.062 1 92.19 85 HIS A C 1
ATOM 689 O O . HIS A 1 85 ? -9.023 0.976 15.664 1 92.19 85 HIS A O 1
ATOM 695 N N . ASP A 1 86 ? -11.047 0.216 15.18 1 89.81 86 ASP A N 1
ATOM 696 C CA . ASP A 1 86 ? -11.742 1.298 15.867 1 89.81 86 ASP A CA 1
ATOM 697 C C . ASP A 1 86 ? -11.328 1.371 17.328 1 89.81 86 ASP A C 1
ATOM 699 O O . ASP A 1 86 ? -11.273 2.457 17.922 1 89.81 86 ASP A O 1
ATOM 703 N N . ASN A 1 87 ? -11.008 0.318 17.828 1 90.31 87 ASN A N 1
ATOM 704 C CA . ASN A 1 87 ? -10.719 0.259 19.266 1 90.31 87 ASN A CA 1
ATOM 705 C C . ASN A 1 87 ? -9.234 0.499 19.547 1 90.31 87 ASN A C 1
ATOM 707 O O . ASN A 1 87 ? -8.828 0.609 20.703 1 90.31 87 ASN A O 1
ATOM 711 N N . ASP A 1 88 ? -8.492 0.596 18.609 1 90.94 88 ASP A N 1
ATOM 712 C CA . ASP A 1 88 ? -7.059 0.79 18.797 1 90.94 88 ASP A CA 1
ATOM 713 C C . ASP A 1 88 ? -6.723 2.27 18.984 1 90.94 88 ASP A C 1
ATOM 715 O O . ASP A 1 88 ? -7.312 3.127 18.312 1 90.94 88 ASP A O 1
ATOM 719 N N . ASP A 1 89 ? -5.844 2.51 19.938 1 92 89 ASP A N 1
ATOM 720 C CA . ASP A 1 89 ? -5.258 3.848 19.938 1 92 89 ASP A CA 1
ATOM 721 C C . ASP A 1 89 ? -4.168 3.98 18.875 1 92 89 ASP A C 1
ATOM 723 O O . ASP A 1 89 ? -3.77 2.988 18.266 1 92 89 ASP A O 1
ATOM 727 N N . PHE A 1 90 ? -3.625 5.141 18.656 1 94.5 90 PHE A N 1
ATOM 728 C CA . PHE A 1 90 ? -2.707 5.41 17.562 1 94.5 90 PHE A CA 1
ATOM 729 C C . PHE A 1 90 ? -1.351 4.766 17.812 1 94.5 90 PHE A C 1
ATOM 731 O O . PHE A 1 90 ? -0.661 4.363 16.875 1 94.5 90 PHE A O 1
ATOM 738 N N . ILE A 1 91 ? -0.924 4.668 19.047 1 93.69 91 ILE A N 1
ATOM 739 C CA . ILE A 1 91 ? 0.352 4.047 19.391 1 93.69 91 ILE A CA 1
ATOM 740 C C . ILE A 1 91 ? 0.3 2.555 19.078 1 93.69 91 ILE A C 1
ATOM 742 O O . ILE A 1 91 ? 1.226 2.01 18.469 1 93.69 91 ILE A O 1
ATOM 746 N N . THR A 1 92 ? -0.777 1.947 19.453 1 93.69 92 THR A N 1
ATOM 747 C CA . THR A 1 92 ? -0.979 0.534 19.156 1 93.69 92 THR A CA 1
ATOM 748 C C . THR A 1 92 ? -1.016 0.3 17.656 1 93.69 92 THR A C 1
ATOM 750 O O . THR A 1 92 ? -0.373 -0.622 17.141 1 93.69 92 THR A O 1
ATOM 753 N N . TYR A 1 93 ? -1.836 1.112 17.047 1 96.38 93 TYR A N 1
ATOM 754 C CA . TYR A 1 93 ? -1.952 1.011 15.602 1 96.38 93 TYR A CA 1
ATOM 755 C C . TYR A 1 93 ? -0.594 1.188 14.938 1 96.38 93 TYR A C 1
ATOM 757 O O . TYR A 1 93 ? -0.25 0.449 14.008 1 96.38 93 TYR A O 1
ATOM 765 N N . ALA A 1 94 ? 0.25 2.125 15.398 1 95.5 94 ALA A N 1
ATOM 766 C CA . ALA A 1 94 ? 1.593 2.332 14.859 1 95.5 94 ALA A CA 1
ATOM 767 C C . ALA A 1 94 ? 2.455 1.086 15.047 1 95.5 94 ALA A C 1
ATOM 769 O O . ALA A 1 94 ? 3.268 0.753 14.18 1 95.5 94 ALA A O 1
ATOM 770 N N . GLY A 1 95 ? 2.291 0.468 16.156 1 94.25 95 GLY A N 1
ATOM 771 C CA . GLY A 1 95 ? 2.994 -0.785 16.391 1 94.25 95 GLY A CA 1
ATOM 772 C C . GLY A 1 95 ? 2.639 -1.859 15.375 1 94.25 95 GLY A C 1
ATOM 773 O O . GLY A 1 95 ? 3.512 -2.594 14.914 1 94.25 95 GLY A O 1
ATOM 774 N N . ILE A 1 96 ? 1.436 -1.972 15.039 1 93.19 96 ILE A N 1
ATOM 775 C CA . ILE A 1 96 ? 0.961 -2.932 14.047 1 93.19 96 ILE A CA 1
ATOM 776 C C . ILE A 1 96 ? 1.563 -2.607 12.68 1 93.19 96 ILE A C 1
ATOM 778 O O . ILE A 1 96 ? 2.041 -3.5 11.977 1 93.19 96 ILE A O 1
ATOM 782 N N . VAL A 1 97 ? 1.544 -1.33 12.32 1 95.06 97 VAL A N 1
ATOM 783 C CA . VAL A 1 97 ? 2.119 -0.885 11.055 1 95.06 97 VAL A CA 1
ATOM 784 C C . VAL A 1 97 ? 3.596 -1.271 11 1 95.06 97 VAL A C 1
ATOM 786 O O . VAL A 1 97 ? 4.059 -1.816 9.992 1 95.06 97 VAL A O 1
ATOM 789 N N . ASN A 1 98 ? 4.312 -1.046 12.07 1 91.31 98 ASN A N 1
ATOM 790 C CA . ASN A 1 98 ? 5.727 -1.396 12.133 1 91.31 98 ASN A CA 1
ATOM 791 C C . ASN A 1 98 ? 5.941 -2.893 11.93 1 91.31 98 ASN A C 1
ATOM 793 O O . ASN A 1 98 ? 6.84 -3.299 11.188 1 91.31 98 ASN A O 1
ATOM 797 N N . ARG A 1 99 ? 5.141 -3.615 12.484 1 87.25 99 ARG A N 1
ATOM 798 C CA . ARG A 1 99 ? 5.266 -5.066 12.391 1 87.25 99 ARG A CA 1
ATOM 799 C C . ARG A 1 99 ? 4.961 -5.551 10.977 1 87.25 99 ARG A C 1
ATOM 801 O O . ARG A 1 99 ? 5.691 -6.375 10.43 1 87.25 99 ARG A O 1
ATOM 808 N N . ASN A 1 100 ? 3.889 -5.047 10.453 1 89.12 100 ASN A N 1
ATOM 809 C CA . ASN A 1 100 ? 3.455 -5.496 9.133 1 89.12 100 ASN A CA 1
ATOM 810 C C . ASN A 1 100 ? 4.41 -5.027 8.039 1 89.12 100 ASN A C 1
ATOM 812 O O . ASN A 1 100 ? 4.59 -5.711 7.031 1 89.12 100 ASN A O 1
ATOM 816 N N . CYS A 1 101 ? 5.051 -3.896 8.234 1 88 101 CYS A N 1
ATOM 817 C CA . CYS A 1 101 ? 5.906 -3.328 7.199 1 88 101 CYS A CA 1
ATOM 818 C C . CYS A 1 101 ? 7.336 -3.834 7.332 1 88 101 CYS A C 1
ATOM 820 O O . CYS A 1 101 ? 8.156 -3.643 6.434 1 88 101 CYS A O 1
ATOM 822 N N . LYS A 1 102 ? 7.652 -4.398 8.43 1 79.75 102 LYS A N 1
ATOM 823 C CA . LYS A 1 102 ? 9.008 -4.871 8.688 1 79.75 102 LYS A CA 1
ATOM 824 C C . LYS A 1 102 ? 9.477 -5.816 7.586 1 79.75 102 LYS A C 1
ATOM 826 O O . LYS A 1 102 ? 10.625 -5.73 7.137 1 79.75 102 LYS A O 1
ATOM 831 N N . ASP A 1 103 ? 8.539 -6.605 7.152 1 70.38 103 ASP A N 1
ATOM 832 C CA . ASP A 1 103 ? 8.906 -7.672 6.227 1 70.38 103 ASP A CA 1
ATOM 833 C C . ASP A 1 103 ? 8.625 -7.27 4.781 1 70.38 103 ASP A C 1
ATOM 835 O O . ASP A 1 103 ? 8.75 -8.086 3.867 1 70.38 103 ASP A O 1
ATOM 839 N N . PHE A 1 104 ? 8.156 -6.055 4.676 1 75.56 104 PHE A N 1
ATOM 840 C CA . PHE A 1 104 ? 7.902 -5.613 3.311 1 75.56 104 PHE A CA 1
ATOM 841 C C . PHE A 1 104 ? 9.211 -5.355 2.576 1 75.56 104 PHE A C 1
ATOM 843 O O . PHE A 1 104 ? 10.016 -4.52 3 1 75.56 104 PHE A O 1
ATOM 850 N N . LYS A 1 105 ? 9.516 -6.137 1.683 1 68.19 105 LYS A N 1
ATOM 851 C CA . LYS A 1 105 ? 10.773 -6.031 0.953 1 68.19 105 LYS A CA 1
ATOM 852 C C . LYS A 1 105 ? 10.578 -5.301 -0.375 1 68.19 105 LYS A C 1
ATOM 854 O O . LYS A 1 105 ? 10.258 -5.926 -1.388 1 68.19 105 LYS A O 1
ATOM 859 N N . PHE A 1 106 ? 10.828 -4.051 -0.424 1 62.59 106 PHE A N 1
ATOM 860 C CA . PHE A 1 106 ? 10.672 -3.195 -1.594 1 62.59 106 PHE A CA 1
ATOM 861 C C . PHE A 1 106 ? 11.531 -3.697 -2.752 1 62.59 106 PHE A C 1
ATOM 863 O O . PHE A 1 106 ? 11.109 -3.643 -3.91 1 62.59 106 PHE A O 1
ATOM 870 N N . THR A 1 107 ? 12.609 -4.125 -2.342 1 57.75 107 THR A N 1
ATOM 871 C CA . THR A 1 107 ? 13.602 -4.484 -3.346 1 57.75 107 THR A CA 1
ATOM 872 C C . THR A 1 107 ? 13.227 -5.797 -4.031 1 57.75 107 THR A C 1
ATOM 874 O O . THR A 1 107 ? 13.656 -6.059 -5.156 1 57.75 107 THR A O 1
ATOM 877 N N . GLU A 1 108 ? 12.414 -6.461 -3.367 1 64.31 108 GLU A N 1
ATOM 878 C CA . GLU A 1 108 ? 12.086 -7.773 -3.918 1 64.31 108 GLU A CA 1
ATOM 879 C C . GLU A 1 108 ? 10.781 -7.73 -4.711 1 64.31 108 GLU A C 1
ATOM 881 O O . GLU A 1 108 ? 10.539 -8.586 -5.562 1 64.31 108 GLU A O 1
ATOM 886 N N . LEU A 1 109 ? 10.078 -6.723 -4.406 1 71.38 109 LEU A N 1
ATOM 887 C CA . LEU A 1 109 ? 8.805 -6.59 -5.109 1 71.38 109 LEU A CA 1
ATOM 888 C C . LEU A 1 109 ? 8.969 -5.738 -6.367 1 71.38 109 LEU A C 1
ATOM 890 O O . LEU A 1 109 ? 9.297 -4.551 -6.281 1 71.38 109 LEU A O 1
ATOM 894 N N . GLY A 1 110 ? 9.047 -6.332 -7.469 1 74.62 110 GLY A N 1
ATOM 895 C CA . GLY A 1 110 ? 9.07 -5.57 -8.711 1 74.62 110 GLY A CA 1
ATOM 896 C C . GLY A 1 110 ? 7.812 -4.746 -8.922 1 74.62 110 GLY A C 1
ATOM 897 O O . GLY A 1 110 ? 6.793 -4.973 -8.266 1 74.62 110 GLY A O 1
ATOM 898 N N . PRO A 1 111 ? 7.922 -3.758 -9.812 1 78.81 111 PRO A N 1
ATOM 899 C CA . PRO A 1 111 ? 6.785 -2.873 -10.078 1 78.81 111 PRO A CA 1
ATOM 900 C C . PRO A 1 111 ? 5.523 -3.635 -10.461 1 78.81 111 PRO A C 1
ATOM 902 O O . PRO A 1 111 ? 4.418 -3.248 -10.07 1 78.81 111 PRO A O 1
ATOM 905 N N . GLU A 1 112 ? 5.719 -4.695 -11.266 1 85.31 112 GLU A N 1
ATOM 906 C CA . GLU A 1 112 ? 4.562 -5.473 -11.711 1 85.31 112 GLU A CA 1
ATOM 907 C C . GLU A 1 112 ? 3.9 -6.195 -10.547 1 85.31 112 GLU A C 1
ATOM 909 O O . GLU A 1 112 ? 2.674 -6.191 -10.422 1 85.31 112 GLU A O 1
ATOM 914 N N . GLN A 1 113 ? 4.684 -6.777 -9.727 1 86.69 113 GLN A N 1
ATOM 915 C CA . GLN A 1 113 ? 4.145 -7.465 -8.555 1 86.69 113 GLN A CA 1
ATOM 916 C C . GLN A 1 113 ? 3.455 -6.484 -7.609 1 86.69 113 GLN A C 1
ATOM 918 O O . GLN A 1 113 ? 2.426 -6.809 -7.016 1 86.69 113 GLN A O 1
ATOM 923 N N . PHE A 1 114 ? 4.035 -5.324 -7.531 1 89.44 114 PHE A N 1
ATOM 924 C CA . PHE A 1 114 ? 3.43 -4.289 -6.703 1 89.44 114 PHE A CA 1
ATOM 925 C C . PHE A 1 114 ? 2.059 -3.898 -7.238 1 89.44 114 PHE A C 1
ATOM 927 O O . PHE A 1 114 ? 1.092 -3.807 -6.48 1 89.44 114 PHE A O 1
ATOM 934 N N . ARG A 1 115 ? 1.99 -3.705 -8.453 1 91.38 115 ARG A N 1
ATOM 935 C CA . ARG A 1 115 ? 0.719 -3.363 -9.086 1 91.38 115 ARG A CA 1
ATOM 936 C C . ARG A 1 115 ? -0.319 -4.457 -8.852 1 91.38 115 ARG A C 1
ATOM 938 O O . ARG A 1 115 ? -1.491 -4.164 -8.602 1 91.38 115 ARG A O 1
ATOM 945 N N . CYS A 1 116 ? 0.142 -5.66 -8.969 1 94.81 116 CYS A N 1
ATOM 946 C CA . CYS A 1 116 ? -0.742 -6.793 -8.727 1 94.81 116 CYS A CA 1
ATOM 947 C C . CYS A 1 116 ? -1.263 -6.781 -7.289 1 94.81 116 CYS A C 1
ATOM 949 O O . CYS A 1 116 ? -2.449 -7.016 -7.055 1 94.81 116 CYS A O 1
ATOM 951 N N . LEU A 1 117 ? -0.403 -6.484 -6.422 1 93.69 117 LEU A N 1
ATOM 952 C CA . LEU A 1 117 ? -0.791 -6.457 -5.016 1 93.69 117 LEU A CA 1
ATOM 953 C C . LEU A 1 117 ? -1.778 -5.324 -4.742 1 93.69 117 LEU A C 1
ATOM 955 O O . LEU A 1 117 ? -2.729 -5.496 -3.977 1 93.69 117 LEU A O 1
ATOM 959 N N . ILE A 1 118 ? -1.522 -4.164 -5.316 1 95.25 118 ILE A N 1
ATOM 960 C CA . ILE A 1 118 ? -2.455 -3.051 -5.184 1 95.25 118 ILE A CA 1
ATOM 961 C C . ILE A 1 118 ? -3.824 -3.455 -5.723 1 95.25 118 ILE A C 1
ATOM 963 O O . ILE A 1 118 ? -4.852 -3.168 -5.105 1 95.25 118 ILE A O 1
ATOM 967 N N . PHE A 1 119 ? -3.842 -4.137 -6.883 1 97.31 119 PHE A N 1
ATOM 968 C CA . PHE A 1 119 ? -5.074 -4.621 -7.492 1 97.31 119 PHE A CA 1
ATOM 969 C C . PHE A 1 119 ? -5.824 -5.547 -6.539 1 97.31 119 PHE A C 1
ATOM 971 O O . PHE A 1 119 ? -7.027 -5.387 -6.332 1 97.31 119 PHE A O 1
ATOM 978 N N . ILE A 1 120 ? -5.145 -6.426 -5.941 1 97.12 120 ILE A N 1
ATOM 979 C CA . ILE A 1 120 ? -5.762 -7.395 -5.043 1 97.12 120 ILE A CA 1
ATOM 980 C C . ILE A 1 120 ? -6.23 -6.695 -3.77 1 97.12 120 ILE A C 1
ATOM 982 O O . ILE A 1 120 ? -7.344 -6.938 -3.295 1 97.12 120 ILE A O 1
ATOM 986 N N . SER A 1 121 ? -5.352 -5.801 -3.238 1 96 121 SER A N 1
ATOM 987 C CA . SER A 1 121 ? -5.641 -5.117 -1.981 1 96 121 SER A CA 1
ATOM 988 C C . SER A 1 121 ? -6.883 -4.242 -2.104 1 96 121 SER A C 1
ATOM 990 O O . SER A 1 121 ? -7.562 -3.977 -1.11 1 96 121 SER A O 1
ATOM 992 N N . GLY A 1 122 ? -7.18 -3.783 -3.295 1 96.44 122 GLY A N 1
ATOM 993 C CA . GLY A 1 122 ? -8.305 -2.895 -3.518 1 96.44 122 GLY A CA 1
ATOM 994 C C . GLY A 1 122 ? -9.633 -3.625 -3.6 1 96.44 122 GLY A C 1
ATOM 995 O O . GLY A 1 122 ? -10.695 -2.996 -3.631 1 96.44 122 GLY A O 1
ATOM 996 N N . LEU A 1 123 ? -9.602 -4.965 -3.689 1 95.31 123 LEU A N 1
ATOM 997 C CA . LEU A 1 123 ? -10.805 -5.785 -3.695 1 95.31 123 LEU A CA 1
ATOM 998 C C . LEU A 1 123 ? -11.305 -6.027 -2.273 1 95.31 123 LEU A C 1
ATOM 1000 O O . LEU A 1 123 ? -11.148 -7.125 -1.735 1 95.31 123 LEU A O 1
ATOM 1004 N N . GLN A 1 124 ? -11.992 -5.094 -1.714 1 90.5 124 GLN A N 1
ATOM 1005 C CA . GLN A 1 124 ? -12.289 -5.141 -0.286 1 90.5 124 GLN A CA 1
ATOM 1006 C C . GLN A 1 124 ? -13.742 -5.531 -0.039 1 90.5 124 GLN A C 1
ATOM 1008 O O . GLN A 1 124 ? -14.133 -5.824 1.095 1 90.5 124 GLN A O 1
ATOM 1013 N N . ALA A 1 125 ? -14.516 -5.566 -1.027 1 90.75 125 ALA A N 1
ATOM 1014 C CA . ALA A 1 125 ? -15.906 -5.973 -0.848 1 90.75 125 ALA A CA 1
ATOM 1015 C C . ALA A 1 125 ? -16 -7.418 -0.366 1 90.75 125 ALA A C 1
ATOM 1017 O O . ALA A 1 125 ? -15.156 -8.25 -0.711 1 90.75 125 ALA A O 1
ATOM 1018 N N . THR A 1 126 ? -17.031 -7.715 0.335 1 88.81 126 THR A N 1
ATOM 1019 C CA . THR A 1 126 ? -17.234 -9.062 0.864 1 88.81 126 THR A CA 1
ATOM 1020 C C . THR A 1 126 ? -17.391 -10.07 -0.27 1 88.81 126 THR A C 1
ATOM 1022 O O . THR A 1 126 ? -16.922 -11.203 -0.167 1 88.81 126 THR A O 1
ATOM 1025 N N . LYS A 1 127 ? -17.969 -9.695 -1.299 1 87 127 LYS A N 1
ATOM 1026 C CA . LYS A 1 127 ? -18.219 -10.578 -2.436 1 87 127 LYS A CA 1
ATOM 1027 C C . LYS A 1 127 ? -16.906 -10.961 -3.125 1 87 127 LYS A C 1
ATOM 1029 O O . LYS A 1 127 ? -16.875 -11.93 -3.889 1 87 127 LYS A O 1
ATOM 1034 N N . ASP A 1 128 ? -15.844 -10.164 -2.791 1 90.12 128 ASP A N 1
ATOM 1035 C CA . ASP A 1 128 ? -14.578 -10.383 -3.484 1 90.12 128 ASP A CA 1
ATOM 1036 C C . ASP A 1 128 ? -13.648 -11.273 -2.664 1 90.12 128 ASP A C 1
ATOM 1038 O O . ASP A 1 128 ? -12.5 -11.492 -3.039 1 90.12 128 ASP A O 1
ATOM 1042 N N . PHE A 1 129 ? -14.141 -11.805 -1.65 1 89.31 129 PHE A N 1
ATOM 1043 C CA . PHE A 1 129 ? -13.297 -12.57 -0.737 1 89.31 129 PHE A CA 1
ATOM 1044 C C . PHE A 1 129 ? -12.656 -13.75 -1.453 1 89.31 129 PHE A C 1
ATOM 1046 O O . PHE A 1 129 ? -11.445 -13.945 -1.379 1 89.31 129 PHE A O 1
ATOM 1053 N N . GLU A 1 130 ? -13.469 -14.547 -2.121 1 87.75 130 GLU A N 1
ATOM 1054 C CA . GLU A 1 130 ? -12.969 -15.742 -2.785 1 87.75 130 GLU A CA 1
ATOM 1055 C C . GLU A 1 130 ? -12 -15.391 -3.906 1 87.75 130 GLU A C 1
ATOM 1057 O O . GLU A 1 130 ? -10.992 -16.078 -4.102 1 87.75 130 GLU A O 1
ATOM 1062 N N . ILE A 1 131 ? -12.312 -14.367 -4.582 1 93.56 131 ILE A N 1
ATOM 1063 C CA . ILE A 1 131 ? -11.477 -13.953 -5.703 1 93.56 131 ILE A CA 1
ATOM 1064 C C . ILE A 1 131 ? -10.125 -13.477 -5.184 1 93.56 131 ILE A C 1
ATOM 1066 O O . ILE A 1 131 ? -9.094 -13.734 -5.809 1 93.56 131 ILE A O 1
ATOM 1070 N N . ARG A 1 132 ? -10.102 -12.773 -4.102 1 93.56 132 ARG A N 1
ATOM 1071 C CA . ARG A 1 132 ? -8.852 -12.312 -3.502 1 93.56 132 ARG A CA 1
ATOM 1072 C C . ARG A 1 132 ? -7.93 -13.484 -3.189 1 93.56 132 ARG A C 1
ATOM 1074 O O . ARG A 1 132 ? -6.742 -13.445 -3.525 1 93.56 132 ARG A O 1
ATOM 1081 N N . ALA A 1 133 ? -8.508 -14.445 -2.582 1 89.62 133 ALA A N 1
ATOM 1082 C CA . ALA A 1 133 ? -7.727 -15.617 -2.209 1 89.62 133 ALA A CA 1
ATOM 1083 C C . ALA A 1 133 ? -7.141 -16.297 -3.441 1 89.62 133 ALA A C 1
ATOM 1085 O O . ALA A 1 133 ? -5.98 -16.719 -3.436 1 89.62 133 ALA A O 1
ATOM 1086 N N . ARG A 1 134 ? -7.902 -16.406 -4.438 1 91.81 134 ARG A N 1
ATOM 1087 C CA . ARG A 1 134 ? -7.465 -17.031 -5.68 1 91.81 134 ARG A CA 1
ATOM 1088 C C . ARG A 1 134 ? -6.352 -16.234 -6.336 1 91.81 134 ARG A C 1
ATOM 1090 O O . ARG A 1 134 ? -5.387 -16.797 -6.859 1 91.81 134 ARG A O 1
ATOM 1097 N N . LEU A 1 135 ? -6.523 -14.969 -6.336 1 95.5 135 LEU A N 1
ATOM 1098 C CA . LEU A 1 135 ? -5.535 -14.094 -6.961 1 95.5 135 LEU A CA 1
ATOM 1099 C C . LEU A 1 135 ? -4.219 -14.125 -6.195 1 95.5 135 LEU A C 1
ATOM 1101 O O . LEU A 1 135 ? -3.145 -14.117 -6.797 1 95.5 135 LEU A O 1
ATOM 1105 N N . LEU A 1 136 ? -4.289 -14.125 -4.871 1 91.44 136 LEU A N 1
ATOM 1106 C CA . LEU A 1 136 ? -3.08 -14.195 -4.059 1 91.44 136 LEU A CA 1
ATOM 1107 C C . LEU A 1 136 ? -2.314 -15.484 -4.336 1 91.44 136 LEU A C 1
ATOM 1109 O O . LEU A 1 136 ? -1.085 -15.469 -4.438 1 91.44 136 LEU A O 1
ATOM 1113 N N . ARG A 1 137 ? -3.049 -16.531 -4.508 1 87.69 137 ARG A N 1
ATOM 1114 C CA . ARG A 1 137 ? -2.428 -17.812 -4.848 1 87.69 137 ARG A CA 1
ATOM 1115 C C . ARG A 1 137 ? -1.747 -17.734 -6.211 1 87.69 137 ARG A C 1
ATOM 1117 O O . ARG A 1 137 ? -0.644 -18.266 -6.383 1 87.69 137 ARG A O 1
ATOM 1124 N N . LYS A 1 138 ? -2.451 -17.172 -7.125 1 91.44 138 LYS A N 1
ATOM 1125 C CA . LYS A 1 138 ? -1.873 -17.016 -8.453 1 91.44 138 LYS A CA 1
ATOM 1126 C C . LYS A 1 138 ? -0.6 -16.172 -8.414 1 91.44 138 LYS A C 1
ATOM 1128 O O . LYS A 1 138 ? 0.391 -16.5 -9.062 1 91.44 138 LYS A O 1
ATOM 1133 N N . LEU A 1 139 ? -0.672 -15.109 -7.684 1 90.62 139 LEU A N 1
ATOM 1134 C CA . LEU A 1 139 ? 0.475 -14.219 -7.582 1 90.62 139 LEU A CA 1
ATOM 1135 C C . LEU A 1 139 ? 1.669 -14.93 -6.957 1 90.62 139 LEU A C 1
ATOM 1137 O O . LEU A 1 139 ? 2.818 -14.617 -7.281 1 90.62 139 LEU A O 1
ATOM 1141 N N . GLU A 1 140 ? 1.424 -15.867 -6.125 1 83.62 140 GLU A N 1
ATOM 1142 C CA . GLU A 1 140 ? 2.473 -16.641 -5.465 1 83.62 140 GLU A CA 1
ATOM 1143 C C . GLU A 1 140 ? 3.258 -17.469 -6.473 1 83.62 140 GLU A C 1
ATOM 1145 O O . GLU A 1 140 ? 4.402 -17.859 -6.211 1 83.62 140 GLU A O 1
ATOM 1150 N N . THR A 1 141 ? 2.617 -17.797 -7.512 1 82.88 141 THR A N 1
ATOM 1151 C CA . THR A 1 141 ? 3.27 -18.625 -8.531 1 82.88 141 THR A CA 1
ATOM 1152 C C . THR A 1 141 ? 4.199 -17.766 -9.391 1 82.88 141 THR A C 1
ATOM 1154 O O . THR A 1 141 ? 4.852 -18.281 -10.305 1 82.88 141 THR A O 1
ATOM 1157 N N . HIS A 1 142 ? 4.242 -16.5 -9.102 1 83.31 142 HIS A N 1
ATOM 1158 C CA . HIS A 1 142 ? 5.098 -15.594 -9.852 1 83.31 142 HIS A CA 1
ATOM 1159 C C . HIS A 1 142 ? 6.559 -16.031 -9.781 1 83.31 142 HIS A C 1
ATOM 1161 O O . HIS A 1 142 ? 7.047 -16.391 -8.703 1 83.31 142 HIS A O 1
ATOM 1167 N N . SER A 1 143 ? 7.215 -16 -10.898 1 77.06 143 SER A N 1
ATOM 1168 C CA . SER A 1 143 ? 8.648 -16.234 -11.016 1 77.06 143 SER A CA 1
ATOM 1169 C C . SER A 1 143 ? 9.234 -15.531 -12.234 1 77.06 143 SER A C 1
ATOM 1171 O O . SER A 1 143 ? 8.492 -15.023 -13.078 1 77.06 143 SER A O 1
ATOM 1173 N N . ALA A 1 144 ? 10.539 -15.391 -12.141 1 73.25 144 ALA A N 1
ATOM 1174 C CA . ALA A 1 144 ? 11.203 -14.773 -13.281 1 73.25 144 ALA A CA 1
ATOM 1175 C C . ALA A 1 144 ? 10.891 -15.516 -14.578 1 73.25 144 ALA A C 1
ATOM 1177 O O . ALA A 1 144 ? 10.766 -14.906 -15.641 1 73.25 144 ALA A O 1
ATOM 1178 N N . GLU A 1 145 ? 10.734 -16.859 -14.516 1 77.5 145 GLU A N 1
ATOM 1179 C CA . GLU A 1 145 ? 10.445 -17.703 -15.672 1 77.5 145 GLU A CA 1
ATOM 1180 C C . GLU A 1 145 ? 8.969 -17.641 -16.047 1 77.5 145 GLU A C 1
ATOM 1182 O O . GLU A 1 145 ? 8.617 -17.797 -17.219 1 77.5 145 GLU A O 1
ATOM 1187 N N . ASN A 1 146 ? 8.18 -17.469 -15.047 1 83.75 146 ASN A N 1
ATOM 1188 C CA . ASN A 1 146 ? 6.734 -17.375 -15.234 1 83.75 146 ASN A CA 1
ATOM 1189 C C . ASN A 1 146 ? 6.148 -16.156 -14.547 1 83.75 146 ASN A C 1
ATOM 1191 O O . ASN A 1 146 ? 5.492 -16.281 -13.508 1 83.75 146 ASN A O 1
ATOM 1195 N N . PRO A 1 147 ? 6.332 -15.023 -15.133 1 85.81 147 PRO A N 1
ATOM 1196 C CA . PRO A 1 147 ? 5.871 -13.797 -14.477 1 85.81 147 PRO A CA 1
ATOM 1197 C C . PRO A 1 147 ? 4.352 -13.672 -14.469 1 85.81 147 PRO A C 1
ATOM 1199 O O . PRO A 1 147 ? 3.693 -14.031 -15.445 1 85.81 147 PRO A O 1
ATOM 1202 N N . VAL A 1 148 ? 3.836 -13.352 -13.367 1 92.06 148 VAL A N 1
ATOM 1203 C CA . VAL A 1 148 ? 2.416 -13.039 -13.227 1 92.06 148 VAL A CA 1
ATOM 1204 C C . VAL A 1 148 ? 2.203 -11.531 -13.367 1 92.06 148 VAL A C 1
ATOM 1206 O O . VAL A 1 148 ? 2.826 -10.742 -12.656 1 92.06 148 VAL A O 1
ATOM 1209 N N . THR A 1 149 ? 1.399 -11.172 -14.312 1 93.44 149 THR A N 1
ATOM 1210 C CA . THR A 1 149 ? 1.143 -9.758 -14.578 1 93.44 149 THR A CA 1
ATOM 1211 C C . THR A 1 149 ? -0.262 -9.367 -14.133 1 93.44 149 THR A C 1
ATOM 1213 O O . THR A 1 149 ? -1.08 -10.234 -13.812 1 93.44 149 THR A O 1
ATOM 1216 N N . LEU A 1 150 ? -0.499 -8.086 -14.117 1 95.25 150 LEU A N 1
ATOM 1217 C CA . LEU A 1 150 ? -1.835 -7.59 -13.797 1 95.25 150 LEU A CA 1
ATOM 1218 C C . LEU A 1 150 ? -2.861 -8.133 -14.781 1 95.25 150 LEU A C 1
ATOM 1220 O O . LEU A 1 150 ? -3.984 -8.469 -14.398 1 95.25 150 LEU A O 1
ATOM 1224 N N . HIS A 1 151 ? -2.426 -8.211 -15.969 1 94.25 151 HIS A N 1
ATOM 1225 C CA . HIS A 1 151 ? -3.303 -8.758 -17 1 94.25 151 HIS A CA 1
ATOM 1226 C C . HIS A 1 151 ? -3.703 -10.195 -16.672 1 94.25 151 HIS A C 1
ATOM 1228 O O . HIS A 1 151 ? -4.852 -10.586 -16.891 1 94.25 151 HIS A O 1
ATOM 1234 N N . ASP A 1 152 ? -2.836 -10.961 -16.234 1 95.94 152 ASP A N 1
ATOM 1235 C CA . ASP A 1 152 ? -3.123 -12.336 -15.836 1 95.94 152 ASP A CA 1
ATOM 1236 C C . ASP A 1 152 ? -4.168 -12.383 -14.727 1 95.94 152 ASP A C 1
ATOM 1238 O O . ASP A 1 152 ? -5.039 -13.258 -14.719 1 95.94 152 ASP A O 1
ATOM 1242 N N . LEU A 1 153 ? -4.027 -11.508 -13.789 1 97 153 LEU A N 1
ATOM 1243 C CA . LEU A 1 153 ? -4.977 -11.461 -12.688 1 97 153 LEU A CA 1
ATOM 1244 C C . LEU A 1 153 ? -6.371 -11.078 -13.18 1 97 153 LEU A C 1
ATOM 1246 O O . LEU A 1 153 ? -7.367 -11.664 -12.742 1 97 153 LEU A O 1
ATOM 1250 N N . VAL A 1 154 ? -6.406 -10.125 -14.039 1 95.69 154 VAL A N 1
ATOM 1251 C CA . VAL A 1 154 ? -7.68 -9.703 -14.609 1 95.69 154 VAL A CA 1
ATOM 1252 C C . VAL A 1 154 ? -8.336 -10.875 -15.336 1 95.69 154 VAL A C 1
ATOM 1254 O O . VAL A 1 154 ? -9.547 -11.102 -15.195 1 95.69 154 VAL A O 1
ATOM 1257 N N . ASN A 1 155 ? -7.543 -11.602 -16.078 1 95.5 155 ASN A N 1
ATOM 1258 C CA . ASN A 1 155 ? -8.055 -12.773 -16.781 1 95.5 155 ASN A CA 1
ATOM 1259 C C . ASN A 1 155 ? -8.609 -13.805 -15.797 1 95.5 155 ASN A C 1
ATOM 1261 O O . ASN A 1 155 ? -9.633 -14.43 -16.062 1 95.5 155 ASN A O 1
ATOM 1265 N N . GLU A 1 156 ? -7.91 -13.969 -14.75 1 95.56 156 GLU A N 1
ATOM 1266 C CA . GLU A 1 156 ? -8.383 -14.891 -13.727 1 95.56 156 GLU A CA 1
ATOM 1267 C C . GLU A 1 156 ? -9.719 -14.438 -13.148 1 95.56 156 GLU A C 1
ATOM 1269 O O . GLU A 1 156 ? -10.609 -15.258 -12.906 1 95.56 156 GLU A O 1
ATOM 1274 N N . CYS A 1 157 ? -9.859 -13.195 -12.906 1 94.81 157 CYS A N 1
ATOM 1275 C CA . CYS A 1 157 ? -11.117 -12.656 -12.406 1 94.81 157 CYS A CA 1
ATOM 1276 C C . CYS A 1 157 ? -12.25 -12.922 -13.391 1 94.81 157 CYS A C 1
ATOM 1278 O O . CYS A 1 157 ? -13.344 -13.328 -12.984 1 94.81 157 CYS A O 1
ATOM 1280 N N . GLN A 1 158 ? -11.977 -12.695 -14.578 1 91.44 158 GLN A N 1
ATOM 1281 C CA . GLN A 1 158 ? -12.984 -12.914 -15.609 1 91.44 158 GLN A CA 1
ATOM 1282 C C . GLN A 1 158 ? -13.398 -14.375 -15.68 1 91.44 158 GLN A C 1
ATOM 1284 O O . GLN A 1 158 ? -14.578 -14.688 -15.859 1 91.44 158 GLN A O 1
ATOM 1289 N N . ARG A 1 159 ? -12.508 -15.234 -15.578 1 91 159 ARG A N 1
ATOM 1290 C CA . ARG A 1 159 ? -12.797 -16.672 -15.57 1 91 159 ARG A CA 1
ATOM 1291 C C . ARG A 1 159 ? -13.719 -17.031 -14.414 1 91 159 ARG A C 1
ATOM 1293 O O . ARG A 1 159 ? -14.688 -17.781 -14.602 1 91 159 ARG A O 1
ATOM 1300 N N . VAL A 1 160 ? -13.391 -16.531 -13.258 1 88.75 160 VAL A N 1
ATOM 1301 C CA . VAL A 1 160 ? -14.18 -16.812 -12.07 1 88.75 160 VAL A CA 1
ATOM 1302 C C . VAL A 1 160 ? -15.602 -16.281 -12.25 1 88.75 160 VAL A C 1
ATOM 1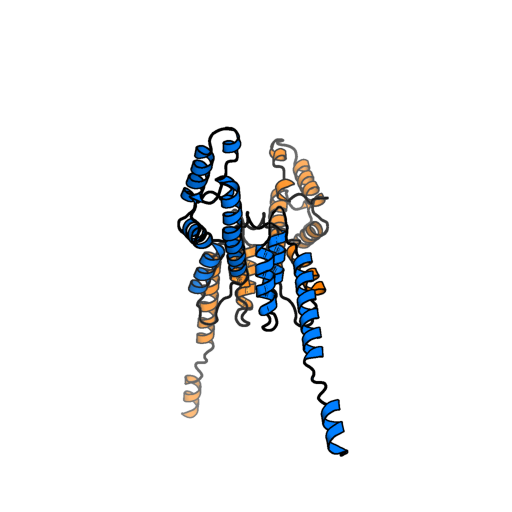304 O O . VAL A 1 160 ? -16.578 -16.953 -11.883 1 88.75 160 VAL A O 1
ATOM 1307 N N . MET A 1 161 ? -15.719 -15.148 -12.789 1 86.19 161 MET A N 1
ATOM 1308 C CA . MET A 1 161 ? -17.031 -14.547 -13 1 86.19 161 MET A CA 1
ATOM 1309 C C . MET A 1 161 ? -17.859 -15.375 -13.984 1 86.19 161 MET A C 1
ATOM 1311 O O . MET A 1 161 ? -19.047 -15.562 -13.789 1 86.19 161 MET A O 1
ATOM 1315 N N . THR A 1 162 ? -17.188 -15.828 -15.031 1 86.94 162 THR A N 1
ATOM 1316 C CA . THR A 1 162 ? -17.859 -16.656 -16.031 1 86.94 162 THR A CA 1
ATOM 1317 C C . THR A 1 162 ? -18.328 -17.969 -15.438 1 86.94 162 THR A C 1
ATOM 1319 O O . THR A 1 162 ? -19.453 -18.422 -15.711 1 86.94 162 THR A O 1
ATOM 1322 N N . LEU A 1 163 ? -17.547 -18.531 -14.617 1 82.88 163 LEU A N 1
ATOM 1323 C CA . LEU A 1 163 ? -17.906 -19.797 -13.953 1 82.88 163 LEU A CA 1
ATOM 1324 C C . LEU A 1 163 ? -19.078 -19.594 -13 1 82.88 163 LEU A C 1
ATOM 1326 O O . LEU A 1 163 ? -19.953 -20.453 -12.922 1 82.88 163 LEU A O 1
ATOM 1330 N N . LYS A 1 164 ? -19.062 -18.531 -12.32 1 81.06 164 LYS A N 1
ATOM 1331 C CA . LYS A 1 164 ? -20.156 -18.234 -11.406 1 81.06 164 LYS A CA 1
ATOM 1332 C C . LYS A 1 164 ? -21.453 -18 -12.156 1 81.06 164 LYS A C 1
ATOM 1334 O O . LYS A 1 164 ? -22.531 -18.422 -11.711 1 81.06 164 LYS A O 1
ATOM 1339 N N . MET A 1 165 ? -21.391 -17.359 -13.203 1 77.56 165 MET A N 1
ATOM 1340 C CA . MET A 1 165 ? -22.578 -17.125 -14.023 1 77.56 165 MET A CA 1
ATOM 1341 C C . MET A 1 165 ? -23.109 -18.422 -14.617 1 77.56 165 MET A C 1
ATOM 1343 O O . MET A 1 165 ? -24.312 -18.641 -14.688 1 77.56 165 MET A O 1
ATOM 1347 N N . ASP A 1 166 ? -22.25 -19.234 -15.023 1 76.5 166 ASP A N 1
ATOM 1348 C CA . ASP A 1 166 ? -22.625 -20.531 -15.602 1 76.5 166 ASP A CA 1
ATOM 1349 C C . ASP A 1 166 ? -23.281 -21.422 -14.555 1 76.5 166 ASP A C 1
ATOM 1351 O O . ASP A 1 166 ? -24.25 -22.125 -14.852 1 76.5 166 ASP A O 1
ATOM 1355 N N . THR A 1 167 ? -22.703 -21.406 -13.367 1 74.19 167 THR A N 1
ATOM 1356 C CA . THR A 1 167 ? -23.266 -22.203 -12.281 1 74.19 167 THR A CA 1
ATOM 1357 C C . THR A 1 167 ? -24.625 -21.672 -11.859 1 74.19 167 THR A C 1
ATOM 1359 O O . THR A 1 167 ? -25.531 -22.453 -11.555 1 74.19 167 THR A O 1
ATOM 1362 N N . ALA A 1 168 ? -24.75 -20.422 -11.844 1 70.44 168 ALA A N 1
ATOM 1363 C CA . ALA A 1 168 ? -26.031 -19.812 -11.508 1 70.44 168 ALA A CA 1
ATOM 1364 C C . ALA A 1 168 ? -27.094 -20.156 -12.555 1 70.44 168 ALA A C 1
ATOM 1366 O O . ALA A 1 168 ? -28.266 -20.344 -12.211 1 70.44 168 ALA A O 1
ATOM 1367 N N . LEU A 1 169 ? -26.688 -20.25 -13.75 1 67.75 169 LEU A N 1
ATOM 1368 C CA . LEU A 1 169 ? -27.594 -20.609 -14.836 1 67.75 169 LEU A CA 1
ATOM 1369 C C . LEU A 1 169 ? -27.984 -22.078 -14.758 1 67.75 169 LEU A C 1
ATOM 1371 O O . LEU A 1 169 ? -29.125 -22.438 -15.031 1 67.75 169 LEU A O 1
ATOM 1375 N N . VAL A 1 170 ? -27.016 -22.828 -14.258 1 63.81 170 VAL A N 1
ATOM 1376 C CA . VAL A 1 170 ? -27.312 -24.25 -14.148 1 63.81 170 VAL A CA 1
ATOM 1377 C C . VAL A 1 170 ? -28.203 -24.5 -12.93 1 63.81 170 VAL A C 1
ATOM 1379 O O . VAL A 1 170 ? -29.094 -25.359 -12.969 1 63.81 170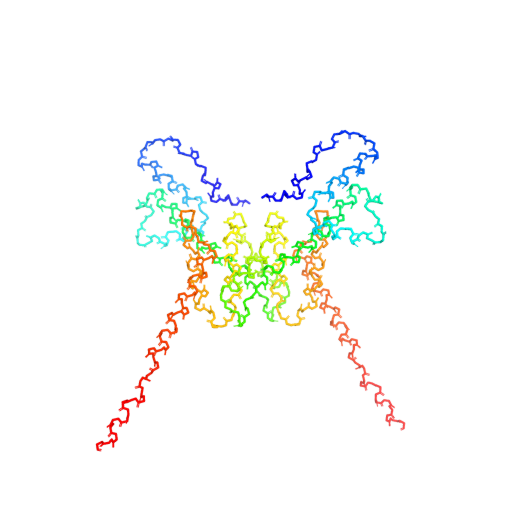 VAL A O 1
ATOM 1382 N N . GLU A 1 171 ? -27.828 -23.781 -11.867 1 57.38 171 GLU A N 1
ATOM 1383 C CA . GLU A 1 171 ? -28.594 -24.016 -10.648 1 57.38 171 GLU A CA 1
ATOM 1384 C C . GLU A 1 171 ? -30 -23.422 -10.766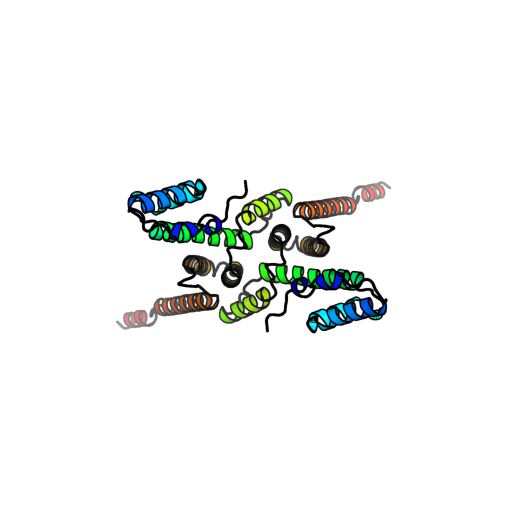 1 57.38 171 GLU A C 1
ATOM 1386 O O . GLU A 1 171 ? -30.875 -23.703 -9.945 1 57.38 171 GLU A O 1
ATOM 1391 N N . LYS A 1 172 ? -30.234 -22.5 -11.586 1 54.22 172 LYS A N 1
ATOM 1392 C CA . LYS A 1 172 ? -31.625 -22.109 -11.805 1 54.22 172 LYS A CA 1
ATOM 1393 C C . LYS A 1 172 ? -32.469 -23.297 -12.219 1 54.22 172 LYS A C 1
ATOM 1395 O O . LYS A 1 172 ? -32.25 -23.906 -13.266 1 54.22 172 LYS A O 1
ATOM 1400 N N . PRO A 1 173 ? -32.969 -24.016 -11.297 1 49.44 173 PRO A N 1
ATOM 1401 C CA . PRO A 1 173 ? -33.844 -25.156 -11.523 1 49.44 173 PRO A CA 1
ATOM 1402 C C . PRO A 1 173 ? -34.906 -24.891 -12.586 1 49.44 173 PRO A C 1
ATOM 1404 O O . PRO A 1 173 ? -35.438 -23.766 -12.672 1 49.44 173 PRO A O 1
ATOM 1407 N N . THR A 1 174 ? -34.812 -25.5 -13.711 1 45.88 174 THR A N 1
ATOM 1408 C CA . THR A 1 174 ? -35.969 -25.797 -14.539 1 45.88 174 THR A CA 1
ATOM 1409 C C . THR A 1 174 ? -37.156 -26.188 -13.68 1 45.88 174 THR A C 1
ATOM 1411 O O . THR A 1 174 ? -37.438 -27.375 -13.5 1 45.88 174 THR A O 1
ATOM 1414 N N . GLN A 1 175 ? -37.281 -25.719 -12.523 1 44.34 175 GLN A N 1
ATOM 1415 C CA . GLN A 1 175 ? -38.469 -26.094 -11.773 1 44.34 175 GLN A CA 1
ATOM 1416 C C . GLN A 1 175 ? -39.719 -25.891 -12.602 1 44.34 175 GLN A C 1
ATOM 1418 O O . GLN A 1 175 ? -40.812 -26.359 -12.234 1 44.34 175 GLN A O 1
ATOM 1423 N N . SER A 1 176 ? -39.688 -24.875 -13.445 1 44.44 176 SER A N 1
ATOM 1424 C CA . SER A 1 176 ? -41.062 -24.594 -13.898 1 44.44 176 SER A CA 1
ATOM 1425 C C . SER A 1 176 ? -41.625 -25.75 -14.695 1 44.44 176 SER A C 1
ATOM 1427 O O . SER A 1 176 ? -42.844 -25.906 -14.789 1 44.44 176 SER A O 1
ATOM 1429 N N . THR A 1 177 ? -40.75 -26.391 -15.43 1 42.22 177 THR A N 1
ATOM 1430 C CA . THR A 1 177 ? -41.375 -27.219 -16.453 1 42.22 177 THR A CA 1
ATOM 1431 C C . THR A 1 177 ? -41.781 -28.562 -15.867 1 42.22 177 THR A C 1
ATOM 1433 O O . THR A 1 177 ? -42.5 -29.328 -16.516 1 42.22 177 THR A O 1
ATOM 1436 N N . VAL A 1 178 ? -41.156 -28.891 -14.734 1 44.91 178 VAL A N 1
ATOM 1437 C CA . VAL A 1 178 ? -41.5 -30.25 -14.312 1 44.91 178 VAL A CA 1
ATOM 1438 C C . VAL A 1 178 ? -42.844 -30.25 -13.57 1 44.91 178 VAL A C 1
ATOM 1440 O O . VAL A 1 178 ? -43.5 -31.281 -13.445 1 44.91 178 VAL A O 1
ATOM 1443 N N . ASN A 1 179 ? -43.125 -29.125 -12.867 1 46.91 179 ASN A N 1
ATOM 1444 C CA . ASN A 1 179 ? -44.375 -29.156 -12.094 1 46.91 179 ASN A CA 1
ATOM 1445 C C . ASN A 1 179 ? -45.594 -29.078 -12.992 1 46.91 179 ASN A C 1
ATOM 1447 O O . ASN A 1 179 ? -46.719 -29.359 -12.555 1 46.91 179 ASN A O 1
A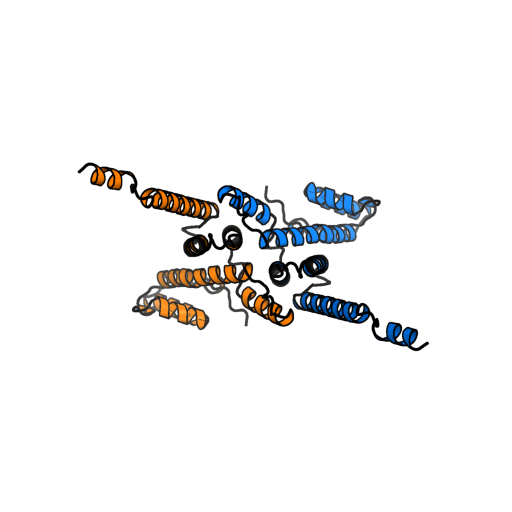TOM 1451 N N . LYS A 1 180 ? -45.406 -28.547 -14.164 1 43 180 LYS A N 1
ATOM 1452 C CA . LYS A 1 180 ? -46.625 -28.359 -14.969 1 43 180 LYS A CA 1
ATOM 1453 C C . LYS A 1 180 ? -47.094 -29.688 -15.539 1 43 180 LYS A C 1
ATOM 1455 O O . LYS A 1 180 ? -48.219 -29.781 -16.062 1 43 180 LYS A O 1
ATOM 1460 N N . ILE A 1 181 ? -46.125 -30.625 -15.555 1 44.47 181 ILE A N 1
ATOM 1461 C CA . ILE A 1 181 ? -46.594 -31.828 -16.234 1 44.47 181 ILE A CA 1
ATOM 1462 C C . ILE A 1 181 ? -47.5 -32.625 -15.281 1 44.47 181 ILE A C 1
ATOM 1464 O O . ILE A 1 181 ? -48.344 -33.406 -15.734 1 44.47 181 ILE A O 1
ATOM 1468 N N . GLU A 1 182 ? -47.188 -32.469 -13.953 1 45.97 182 GLU A N 1
ATOM 1469 C CA . GLU A 1 182 ? -47.906 -33.469 -13.156 1 45.97 182 GLU A CA 1
ATOM 1470 C C . GLU A 1 182 ? -49.406 -33.094 -13.055 1 45.97 182 GLU A C 1
ATOM 1472 O O . GLU A 1 182 ? -50.219 -33.938 -12.68 1 45.97 182 GLU A O 1
ATOM 1477 N N . ARG A 1 183 ? -49.656 -31.797 -13.125 1 42.66 183 ARG A N 1
ATOM 1478 C CA . ARG A 1 183 ? -51.031 -31.578 -12.75 1 42.66 183 ARG A CA 1
ATOM 1479 C C . ARG A 1 183 ? -52 -32.062 -13.852 1 42.66 183 ARG A C 1
ATOM 1481 O O . ARG A 1 183 ? -53.219 -32.031 -13.688 1 42.66 183 ARG A O 1
ATOM 1488 N N . LYS A 1 184 ? -51.469 -32.125 -15.07 1 41.5 184 LYS A N 1
ATOM 1489 C CA . LYS A 1 184 ? -52.5 -32.375 -16.078 1 41.5 184 LYS A CA 1
ATOM 1490 C C . LYS A 1 184 ? -52.812 -33.875 -16.141 1 41.5 184 LYS A C 1
ATOM 1492 O O . LYS A 1 184 ? -53.625 -34.312 -16.984 1 41.5 184 LYS A O 1
ATOM 1497 N N . LYS A 1 185 ? -52.188 -34.625 -15.203 1 34.12 185 LYS A N 1
ATOM 1498 C CA . LYS A 1 185 ? -52.844 -35.938 -15.234 1 34.12 185 LYS A CA 1
ATOM 1499 C C . LYS A 1 185 ? -54.031 -35.969 -14.281 1 34.12 185 LYS A C 1
ATOM 1501 O O . LYS A 1 185 ? -53.969 -35.469 -13.172 1 34.12 185 LYS A O 1
ATOM 1506 N N . MET B 1 1 ? 10.773 6.547 -23.844 1 21.06 1 MET B N 1
ATOM 1507 C CA . MET B 1 1 ? 11.695 7.574 -23.375 1 21.06 1 MET B CA 1
ATOM 1508 C C . MET B 1 1 ? 11.602 7.734 -21.859 1 21.06 1 MET B C 1
ATOM 1510 O O . MET B 1 1 ? 10.516 7.984 -21.328 1 21.06 1 MET B O 1
ATOM 1514 N N . VAL B 1 2 ? 12.406 6.98 -21.016 1 26.81 2 VAL B N 1
ATOM 1515 C CA . VAL B 1 2 ? 12.492 6.793 -19.578 1 26.81 2 VAL B CA 1
ATOM 1516 C C . VAL B 1 2 ? 12.727 8.133 -18.891 1 26.81 2 VAL B C 1
ATOM 1518 O O . VAL B 1 2 ? 13.672 8.852 -19.234 1 26.81 2 VAL B O 1
ATOM 1521 N N . LEU B 1 3 ? 11.742 8.82 -18.531 1 31.28 3 LEU B N 1
ATOM 1522 C CA . LEU B 1 3 ? 11.914 10.125 -17.891 1 31.28 3 LEU B CA 1
ATOM 1523 C C . LEU B 1 3 ? 12.922 10.039 -16.75 1 31.28 3 LEU B C 1
ATOM 1525 O O . LEU B 1 3 ? 12.805 9.172 -15.883 1 31.28 3 LEU B O 1
ATOM 1529 N N . PRO B 1 4 ? 14.172 10.453 -16.922 1 34.44 4 PRO B N 1
ATOM 1530 C CA . PRO B 1 4 ? 15.258 10.406 -15.945 1 34.44 4 PRO B CA 1
ATOM 1531 C C . PRO B 1 4 ? 14.82 10.891 -14.562 1 34.44 4 PRO B C 1
ATOM 1533 O O . PRO B 1 4 ? 13.883 11.688 -14.445 1 34.44 4 PRO B O 1
ATOM 1536 N N . SER B 1 5 ? 15.008 10.141 -13.602 1 36.91 5 SER B N 1
ATOM 1537 C CA . SER B 1 5 ? 14.797 10.531 -12.211 1 36.91 5 SER B CA 1
ATOM 1538 C C . SER B 1 5 ? 15.359 11.922 -11.938 1 36.91 5 SER B C 1
ATOM 1540 O O . SER B 1 5 ? 16.375 12.312 -12.523 1 36.91 5 SER B O 1
ATOM 1542 N N . ILE B 1 6 ? 14.609 12.836 -11.5 1 37.62 6 ILE B N 1
ATOM 1543 C CA . ILE B 1 6 ? 15.062 14.188 -11.195 1 37.62 6 ILE B CA 1
ATOM 1544 C C . ILE B 1 6 ? 16.453 14.141 -10.562 1 37.62 6 ILE B C 1
ATOM 1546 O O . ILE B 1 6 ? 17.328 14.93 -10.914 1 37.62 6 ILE B O 1
ATOM 1550 N N . ASN B 1 7 ? 16.641 13.18 -9.68 1 36.94 7 ASN B N 1
ATOM 1551 C CA . ASN B 1 7 ? 17.969 13.086 -9.086 1 36.94 7 ASN B CA 1
ATOM 1552 C C . ASN B 1 7 ? 19.016 12.703 -10.125 1 36.94 7 ASN B C 1
ATOM 1554 O O . ASN B 1 7 ? 20.172 13.148 -10.047 1 36.94 7 ASN B O 1
ATOM 1558 N N . ASP B 1 8 ? 18.672 11.812 -10.969 1 38.88 8 ASP B N 1
ATOM 1559 C CA . ASP B 1 8 ? 19.625 11.43 -12 1 38.88 8 ASP B CA 1
ATOM 1560 C C . ASP B 1 8 ? 19.875 12.578 -12.977 1 38.88 8 ASP B C 1
ATOM 1562 O O . ASP B 1 8 ? 20.891 12.602 -13.672 1 38.88 8 ASP B O 1
ATOM 1566 N N . THR B 1 9 ? 18.906 13.406 -13.125 1 37.91 9 THR B N 1
ATOM 1567 C CA . THR B 1 9 ? 19.078 14.531 -14.031 1 37.91 9 THR B CA 1
ATOM 1568 C C . THR B 1 9 ? 19.953 15.609 -13.398 1 37.91 9 THR B C 1
ATOM 1570 O O . THR B 1 9 ? 20.469 16.5 -14.086 1 37.91 9 THR B O 1
ATOM 1573 N N . ILE B 1 10 ? 19.938 15.586 -12.031 1 37.09 10 ILE B N 1
ATOM 1574 C CA . ILE B 1 10 ? 20.812 16.609 -11.453 1 37.09 10 ILE B CA 1
ATOM 1575 C C . ILE B 1 10 ? 22.234 16.078 -11.391 1 37.09 10 ILE B C 1
ATOM 1577 O O . ILE B 1 10 ? 22.562 15.242 -10.539 1 37.09 10 ILE B O 1
ATOM 1581 N N . ASP B 1 11 ? 22.906 15.555 -12.297 1 33.19 11 ASP B N 1
ATOM 1582 C CA . ASP B 1 11 ? 24.344 15.305 -12.32 1 33.19 11 ASP B CA 1
ATOM 1583 C C . ASP B 1 11 ? 25.109 16.484 -11.711 1 33.19 11 ASP B C 1
ATOM 1585 O O . ASP B 1 11 ? 25 17.609 -12.18 1 33.19 11 ASP B O 1
ATOM 1589 N N . THR B 1 12 ? 25.422 16.391 -10.391 1 32.53 12 THR B N 1
ATOM 1590 C CA . THR B 1 12 ? 26.312 17.266 -9.633 1 32.53 12 THR B CA 1
ATOM 1591 C C . THR B 1 12 ? 27.547 17.609 -10.453 1 32.53 12 THR B C 1
ATOM 1593 O O . THR B 1 12 ? 28.453 18.281 -9.961 1 32.53 12 THR B O 1
ATOM 1596 N N . ARG B 1 13 ? 27.781 16.891 -11.516 1 32.69 13 ARG B N 1
ATOM 1597 C CA . ARG B 1 13 ? 29.062 17.188 -12.148 1 32.69 13 ARG B CA 1
ATOM 1598 C C . ARG B 1 13 ? 29.172 18.672 -12.484 1 32.69 13 ARG B C 1
ATOM 1600 O O . ARG B 1 13 ? 30.188 19.125 -13.008 1 32.69 13 ARG B O 1
ATOM 1607 N N . THR B 1 14 ? 27.906 19.266 -12.359 1 34.81 14 THR B N 1
ATOM 1608 C CA . THR B 1 14 ? 28.047 20.656 -12.766 1 34.81 14 THR B CA 1
ATOM 1609 C C . THR B 1 14 ? 28.75 21.469 -11.68 1 34.81 14 THR B C 1
ATOM 1611 O O . THR B 1 14 ? 28.812 22.703 -11.758 1 34.81 14 THR B O 1
ATOM 1614 N N . HIS B 1 15 ? 29.156 20.766 -10.586 1 36.44 15 HIS B N 1
ATOM 1615 C CA . HIS B 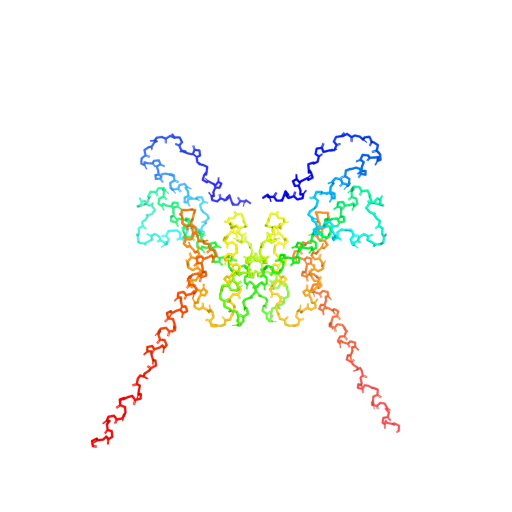1 15 ? 29.703 21.625 -9.539 1 36.44 15 HIS B CA 1
ATOM 1616 C C . HIS B 1 15 ? 31.016 22.266 -9.984 1 36.44 15 HIS B C 1
ATOM 1618 O O . HIS B 1 15 ? 31.578 23.094 -9.273 1 36.44 15 HIS B O 1
ATOM 1624 N N . SER B 1 16 ? 31.734 21.594 -10.742 1 34.97 16 SER B N 1
ATOM 1625 C CA . SER B 1 16 ? 33.094 22.172 -10.664 1 34.97 16 SER B CA 1
ATOM 1626 C C . SER B 1 16 ? 33.062 23.656 -10.992 1 34.97 16 SER B C 1
ATOM 1628 O O . SER B 1 16 ? 34.062 24.359 -10.758 1 34.97 16 SER B O 1
ATOM 1630 N N . ALA B 1 17 ? 32.625 24.156 -12.25 1 32.91 17 ALA B N 1
ATOM 1631 C CA . ALA B 1 17 ? 33.125 25.469 -12.641 1 32.91 17 ALA B CA 1
ATOM 1632 C C . ALA B 1 17 ? 32.531 26.562 -11.742 1 32.91 17 ALA B C 1
ATOM 1634 O O . ALA B 1 17 ? 31.359 26.516 -11.398 1 32.91 17 ALA B O 1
ATOM 1635 N N . ALA B 1 18 ? 33.219 27.391 -10.883 1 34.97 18 ALA B N 1
ATOM 1636 C CA . ALA B 1 18 ? 33.156 28.703 -10.25 1 34.97 18 ALA B CA 1
ATOM 1637 C C . ALA B 1 18 ? 32.156 29.609 -10.969 1 34.97 18 ALA B C 1
ATOM 1639 O O . ALA B 1 18 ? 32.125 30.812 -10.75 1 34.97 18 ALA B O 1
ATOM 1640 N N . GLY B 1 19 ? 31.672 29.422 -12.281 1 40.66 19 GLY B N 1
ATOM 1641 C CA . GLY B 1 19 ? 31.234 30.391 -13.281 1 40.66 19 GLY B CA 1
ATOM 1642 C C . GLY B 1 19 ? 30.047 31.219 -12.828 1 40.66 19 GLY B C 1
ATOM 1643 O O . GLY B 1 19 ? 29.406 30.891 -11.828 1 40.66 19 GLY B O 1
ATOM 1644 N N . ASN B 1 20 ? 29.641 32.438 -13.695 1 44.28 20 ASN B N 1
ATOM 1645 C CA . ASN B 1 20 ? 28.875 33.688 -13.617 1 44.28 20 ASN B CA 1
ATOM 1646 C C . ASN B 1 20 ? 27.406 33.406 -13.297 1 44.28 20 ASN B C 1
ATOM 1648 O O . ASN B 1 20 ? 26.891 32.344 -13.57 1 44.28 20 ASN B O 1
ATOM 1652 N N . GLN B 1 21 ? 26.766 34.312 -12.406 1 50.88 21 GLN B N 1
ATOM 1653 C CA . GLN B 1 21 ? 25.328 34.469 -12.18 1 50.88 21 GLN B CA 1
ATOM 1654 C C . GLN B 1 21 ? 24.531 33.938 -13.359 1 50.88 21 GLN B C 1
ATOM 1656 O O . GLN B 1 21 ? 23.453 33.344 -13.18 1 50.88 21 GLN B O 1
ATOM 1661 N N . LEU B 1 22 ? 25.125 34.281 -14.523 1 51.59 22 LEU B N 1
ATOM 1662 C CA . LEU B 1 22 ? 24.5 33.844 -15.766 1 51.59 22 LEU B CA 1
ATOM 1663 C C . LEU B 1 22 ? 24.406 32.312 -15.828 1 51.59 22 LEU B C 1
ATOM 1665 O O . LEU B 1 22 ? 23.406 31.781 -16.312 1 51.59 22 LEU B O 1
ATOM 1669 N N . ASP B 1 23 ? 25.359 31.672 -15.188 1 58.75 23 ASP B N 1
ATOM 1670 C CA . ASP B 1 23 ? 25.484 30.219 -15.258 1 58.75 23 ASP B CA 1
ATOM 1671 C C . ASP B 1 23 ? 24.5 29.531 -14.328 1 58.75 23 ASP B C 1
ATOM 1673 O O . ASP B 1 23 ? 23.875 28.531 -14.695 1 58.75 23 ASP B O 1
ATOM 1677 N N . LYS B 1 24 ? 24.25 30.359 -13.312 1 63.09 24 LYS B N 1
ATOM 1678 C CA . LYS B 1 24 ? 23.328 29.734 -12.367 1 63.09 24 LYS B CA 1
ATOM 1679 C C . LYS B 1 24 ? 21.891 29.797 -12.883 1 63.09 24 LYS B C 1
ATOM 1681 O O . LYS B 1 24 ? 21.141 28.828 -12.734 1 63.09 24 LYS B O 1
ATOM 1686 N N . GLN B 1 25 ? 21.641 31 -13.508 1 64.94 25 GLN B N 1
ATOM 1687 C CA . GLN B 1 25 ? 20.328 31.156 -14.117 1 64.94 25 GLN B CA 1
ATOM 1688 C C . GLN B 1 25 ? 20.141 30.172 -15.266 1 64.94 25 GLN B C 1
ATOM 1690 O O . GLN B 1 25 ? 19.047 29.625 -15.453 1 64.94 25 GLN B O 1
ATOM 1695 N N . ALA B 1 26 ? 21.219 30.016 -15.984 1 66.19 26 ALA B N 1
ATOM 1696 C CA . ALA B 1 26 ? 21.172 29.062 -17.094 1 66.19 26 ALA B CA 1
ATOM 1697 C C . ALA B 1 26 ? 20.953 27.641 -16.578 1 66.19 26 ALA B C 1
ATOM 1699 O O . ALA B 1 26 ? 20.203 26.859 -17.188 1 66.19 26 ALA B O 1
ATOM 1700 N N . GLN B 1 27 ? 21.469 27.328 -15.492 1 66.19 27 GLN B N 1
ATOM 1701 C CA . GLN B 1 27 ? 21.297 26 -14.891 1 66.19 27 GLN B CA 1
ATOM 1702 C C . GLN B 1 27 ? 19.859 25.797 -14.445 1 66.19 27 GLN B C 1
ATOM 1704 O O . GLN B 1 27 ? 19.297 24.719 -14.656 1 66.19 27 GLN B O 1
ATOM 1709 N N . THR B 1 28 ? 19.328 26.844 -13.812 1 71.25 28 THR B N 1
ATOM 1710 C CA . THR B 1 28 ? 17.938 26.781 -13.383 1 71.25 28 THR B CA 1
ATOM 1711 C C . THR B 1 28 ? 17.016 26.594 -14.578 1 71.25 28 THR B C 1
ATOM 1713 O O . THR B 1 28 ? 16.094 25.766 -14.539 1 71.25 28 THR B O 1
ATOM 1716 N N . ARG B 1 29 ? 17.328 27.359 -15.664 1 64.81 29 ARG B N 1
ATOM 1717 C CA . ARG B 1 29 ? 16.516 27.25 -16.875 1 64.81 29 ARG B CA 1
ATOM 1718 C C . ARG B 1 29 ? 16.625 25.844 -17.484 1 64.81 29 ARG B C 1
ATOM 1720 O O . ARG B 1 29 ? 15.633 25.297 -17.953 1 64.81 29 ARG B O 1
ATOM 1727 N N . LEU B 1 30 ? 17.734 25.344 -17.422 1 63.88 30 LEU B N 1
ATOM 1728 C CA . LEU B 1 30 ? 17.953 24 -17.953 1 63.88 30 LEU B CA 1
ATOM 1729 C C . LEU B 1 30 ? 17.188 22.969 -17.141 1 63.88 30 LEU B C 1
ATOM 1731 O O . LEU B 1 30 ? 16.594 22.047 -17.703 1 63.88 30 LEU B O 1
ATOM 1735 N N . LEU B 1 31 ? 17.312 23.125 -15.898 1 66.25 31 LEU B N 1
ATOM 1736 C CA . LEU B 1 31 ? 16.578 22.219 -15.016 1 66.25 31 LEU B CA 1
ATOM 1737 C C . LEU B 1 31 ? 15.086 22.281 -15.305 1 66.25 31 LEU B C 1
ATOM 1739 O O . LEU B 1 31 ? 14.43 21.234 -15.43 1 66.25 31 LEU B O 1
ATOM 1743 N N . LEU B 1 32 ? 14.617 23.438 -15.445 1 69.69 32 LEU B N 1
ATOM 1744 C CA . LEU B 1 32 ? 13.188 23.641 -15.617 1 69.69 32 LEU B CA 1
ATOM 1745 C C . LEU B 1 32 ? 12.727 23.156 -16.984 1 69.69 32 LEU B C 1
ATOM 1747 O O . LEU B 1 32 ? 11.609 22.656 -17.141 1 69.69 32 LEU B O 1
ATOM 1751 N N . ARG B 1 33 ? 13.562 23.203 -17.938 1 63.66 33 ARG B N 1
ATOM 1752 C CA . ARG B 1 33 ? 13.266 22.703 -19.281 1 63.66 33 ARG B CA 1
ATOM 1753 C C . ARG B 1 33 ? 13.211 21.188 -19.297 1 63.66 33 ARG B C 1
ATOM 1755 O O . ARG B 1 33 ? 12.492 20.594 -20.109 1 63.66 33 ARG B O 1
ATOM 1762 N N . LYS B 1 34 ? 13.891 20.672 -18.344 1 60.94 34 LYS B N 1
ATOM 1763 C CA . LYS B 1 34 ? 13.969 19.203 -18.297 1 60.94 34 LYS B CA 1
ATOM 1764 C C . LYS B 1 34 ? 12.766 18.609 -17.562 1 60.94 34 LYS B C 1
ATOM 1766 O O . LYS B 1 34 ? 12.484 17.422 -17.688 1 60.94 34 LYS B O 1
ATOM 1771 N N . LEU B 1 35 ? 12.094 19.469 -16.891 1 67.25 35 LEU B N 1
ATOM 1772 C CA . LEU B 1 35 ? 10.891 19.031 -16.203 1 67.25 35 LEU B CA 1
ATOM 1773 C C . LEU B 1 35 ? 9.789 18.688 -17.203 1 67.25 35 LEU B C 1
ATOM 1775 O O . LEU B 1 35 ? 9.672 19.328 -18.25 1 67.25 35 LEU B O 1
ATOM 1779 N N . ASP B 1 36 ? 9.141 17.594 -16.906 1 61 36 ASP B N 1
ATOM 1780 C CA . ASP B 1 36 ? 7.938 17.375 -17.703 1 61 36 ASP B CA 1
ATOM 1781 C C . ASP B 1 36 ? 6.969 18.547 -17.578 1 61 36 ASP B C 1
ATOM 1783 O O . ASP B 1 36 ? 7.051 19.328 -16.625 1 61 36 ASP B O 1
ATOM 1787 N N . GLN B 1 37 ? 6.16 18.625 -18.641 1 64.94 37 GLN B N 1
ATOM 1788 C CA . GLN B 1 37 ? 5.262 19.766 -18.781 1 64.94 37 GLN B CA 1
ATOM 1789 C C . GLN B 1 37 ? 4.414 19.953 -17.516 1 64.94 37 GLN B C 1
ATOM 1791 O O . GLN B 1 37 ? 4.211 21.078 -17.062 1 64.94 37 GLN B O 1
ATOM 1796 N N . LYS B 1 38 ? 4 18.922 -16.969 1 63.22 38 LYS B N 1
ATOM 1797 C CA . LYS B 1 38 ? 3.141 19 -15.789 1 63.22 38 LYS B CA 1
ATOM 1798 C C . LYS B 1 38 ? 3.908 19.531 -14.578 1 63.22 38 LYS B C 1
ATOM 1800 O O . LYS B 1 38 ? 3.426 20.406 -13.867 1 63.22 38 LYS B O 1
ATOM 1805 N N . SER B 1 39 ? 5.027 19.016 -14.398 1 66.19 39 SER B N 1
ATOM 1806 C CA . SER B 1 39 ? 5.867 19.438 -13.289 1 66.19 39 SER B CA 1
ATOM 1807 C C . SER B 1 39 ? 6.301 20.891 -13.445 1 66.19 39 SER B C 1
ATOM 1809 O O . SER B 1 39 ? 6.332 21.641 -12.469 1 66.19 39 SER B O 1
ATOM 1811 N N . HIS B 1 40 ? 6.594 21.203 -14.688 1 71.25 40 HIS B N 1
ATOM 1812 C CA . HIS B 1 40 ? 7 22.578 -14.961 1 71.25 40 HIS B CA 1
ATOM 1813 C C . HIS B 1 40 ? 5.863 23.547 -14.68 1 71.25 40 HIS B C 1
ATOM 1815 O O . HIS B 1 40 ? 6.066 24.578 -14.039 1 71.25 40 HIS B O 1
ATOM 1821 N N . THR B 1 41 ? 4.707 23.203 -15.125 1 69.06 41 THR B N 1
ATOM 1822 C CA . THR B 1 41 ? 3.537 24.047 -14.922 1 69.06 41 THR B CA 1
ATOM 1823 C C . THR B 1 41 ? 3.234 24.203 -13.43 1 69.06 41 THR B C 1
ATOM 1825 O O . THR B 1 41 ? 2.932 25.297 -12.969 1 69.06 41 THR B O 1
ATOM 1828 N N . LYS B 1 42 ? 3.373 23.203 -12.781 1 72.12 42 LYS B N 1
ATOM 1829 C CA . LYS B 1 42 ? 3.135 23.25 -11.344 1 72.12 42 LYS B CA 1
ATOM 1830 C C . LYS B 1 42 ? 4.125 24.172 -10.648 1 72.12 42 LYS B C 1
ATOM 1832 O O . LYS B 1 42 ? 3.748 24.922 -9.75 1 72.12 42 LYS B O 1
ATOM 1837 N N . TYR B 1 43 ? 5.348 24.078 -11.062 1 76.88 43 TYR B N 1
ATOM 1838 C CA . TYR B 1 43 ? 6.367 24.938 -10.461 1 76.88 43 TYR B CA 1
ATOM 1839 C C . TYR B 1 43 ? 6.094 26.406 -10.75 1 76.88 43 TYR B C 1
ATOM 1841 O O . TYR B 1 43 ? 6.117 27.234 -9.844 1 76.88 43 TYR B O 1
ATOM 1849 N N . VAL B 1 44 ? 5.77 26.656 -11.977 1 73.81 44 VAL B N 1
ATOM 1850 C CA . VAL B 1 44 ? 5.551 28.031 -12.398 1 73.81 44 VAL B CA 1
ATOM 1851 C C . VAL B 1 44 ? 4.344 28.609 -11.656 1 73.81 44 VAL B C 1
ATOM 1853 O O . VAL B 1 44 ? 4.371 29.766 -11.219 1 73.81 44 VAL B O 1
ATOM 1856 N N . ASN B 1 45 ? 3.34 27.781 -11.453 1 72.5 45 ASN B N 1
ATOM 1857 C CA . ASN B 1 45 ? 2.152 28.234 -10.727 1 72.5 45 ASN B CA 1
ATOM 1858 C C . ASN B 1 45 ? 2.443 28.422 -9.242 1 72.5 45 ASN B C 1
ATOM 1860 O O . ASN B 1 45 ? 1.867 29.312 -8.609 1 72.5 45 ASN B O 1
ATOM 1864 N N . TYR B 1 46 ? 3.287 27.641 -8.836 1 73.25 46 TYR B N 1
ATOM 1865 C CA . TYR B 1 46 ? 3.625 27.656 -7.422 1 73.25 46 TYR B CA 1
ATOM 1866 C C . TYR B 1 46 ? 4.41 28.906 -7.055 1 73.25 46 TYR B C 1
ATOM 1868 O O . TYR B 1 46 ? 4.27 29.438 -5.949 1 73.25 46 TYR B O 1
ATOM 1876 N N . ILE B 1 47 ? 5.164 29.406 -7.941 1 75.38 47 ILE B N 1
ATOM 1877 C CA . ILE B 1 47 ? 6.074 30.484 -7.598 1 75.38 47 ILE B CA 1
ATOM 1878 C C . ILE B 1 47 ? 5.406 31.828 -7.895 1 75.38 47 ILE B C 1
ATOM 1880 O O . ILE B 1 47 ? 5.965 32.875 -7.598 1 75.38 47 ILE B O 1
ATOM 1884 N N . LEU B 1 48 ? 4.176 31.703 -8.477 1 70.81 48 LEU B N 1
ATOM 1885 C CA . LEU B 1 48 ? 3.492 32.969 -8.703 1 70.81 48 LEU B CA 1
ATOM 1886 C C . LEU B 1 48 ? 3.305 33.719 -7.395 1 70.81 48 LEU B C 1
ATOM 1888 O O . LEU B 1 48 ? 3.094 33.125 -6.344 1 70.81 48 LEU B O 1
ATOM 1892 N N . PRO B 1 49 ? 3.377 35.125 -7.363 1 78 49 PRO B N 1
ATOM 1893 C CA . PRO B 1 49 ? 3.502 36 -8.516 1 78 49 PRO B CA 1
ATOM 1894 C C . PRO B 1 49 ? 4.945 36.156 -8.992 1 78 49 PRO B C 1
ATOM 1896 O O . PRO B 1 49 ? 5.211 36.906 -9.945 1 78 49 PRO B O 1
ATOM 1899 N N . LYS B 1 50 ? 5.922 35.531 -8.359 1 76.56 50 LYS B N 1
ATOM 1900 C CA . LYS B 1 50 ? 7.312 35.625 -8.797 1 76.56 50 LYS B CA 1
ATOM 1901 C C . LYS B 1 50 ? 7.559 34.75 -10.031 1 76.56 50 LYS B C 1
ATOM 1903 O O . LYS B 1 50 ? 6.703 33.969 -10.414 1 76.56 50 LYS B O 1
ATOM 1908 N N . THR B 1 51 ? 8.617 35.125 -10.758 1 78.31 51 THR B N 1
ATOM 1909 C CA . THR B 1 51 ? 8.992 34.375 -11.945 1 78.31 51 THR B CA 1
ATOM 1910 C C . THR B 1 51 ? 10.242 33.562 -11.695 1 78.31 51 THR B C 1
ATOM 1912 O O . THR B 1 51 ? 10.883 33.688 -10.648 1 78.31 51 THR B O 1
ATOM 1915 N N . THR B 1 52 ? 10.594 32.5 -12.57 1 78.25 52 THR B N 1
ATOM 1916 C CA . THR B 1 52 ? 11.727 31.594 -12.453 1 78.25 52 THR B CA 1
ATOM 1917 C C . THR B 1 52 ? 13.031 32.375 -12.32 1 78.25 52 THR B C 1
ATOM 1919 O O . THR B 1 52 ? 14.008 31.859 -11.766 1 78.25 52 THR B O 1
ATOM 1922 N N . LYS B 1 53 ? 13.016 33.594 -12.797 1 76.75 53 LYS B N 1
ATOM 1923 C CA . LYS B 1 53 ? 14.219 34.438 -12.766 1 76.75 53 LYS B CA 1
ATOM 1924 C C . LYS B 1 53 ? 14.469 34.969 -11.359 1 76.75 53 LYS B C 1
ATOM 1926 O O . LYS B 1 53 ? 15.586 35.406 -11.047 1 76.75 53 LYS B O 1
ATOM 1931 N N . ASP B 1 54 ? 13.461 34.969 -10.609 1 80.62 54 ASP B N 1
ATOM 1932 C CA . ASP B 1 54 ? 13.547 35.531 -9.266 1 80.62 54 ASP B CA 1
ATOM 1933 C C . ASP B 1 54 ? 14.188 34.562 -8.297 1 80.62 54 ASP B C 1
ATOM 1935 O O . ASP B 1 54 ? 14.469 34.906 -7.145 1 80.62 54 ASP B O 1
ATOM 1939 N N . PHE B 1 55 ? 14.336 33.344 -8.734 1 80.19 55 PHE B N 1
ATOM 1940 C CA . PHE B 1 55 ? 14.859 32.312 -7.836 1 80.19 55 PHE B CA 1
ATOM 1941 C C . PHE B 1 55 ? 16.172 31.75 -8.367 1 80.19 55 PHE B C 1
ATOM 1943 O O . PHE B 1 55 ? 16.344 31.594 -9.578 1 80.19 55 PHE B O 1
ATOM 1950 N N . ASN B 1 56 ? 17.094 31.562 -7.414 1 76.94 56 ASN B N 1
ATOM 1951 C CA . ASN B 1 56 ? 18.328 30.891 -7.793 1 76.94 56 ASN B CA 1
ATOM 1952 C C . ASN B 1 56 ? 18.156 29.375 -7.895 1 76.94 56 ASN B C 1
ATOM 1954 O O . ASN B 1 56 ? 17.078 28.859 -7.578 1 76.94 56 ASN B O 1
ATOM 1958 N N . PHE B 1 57 ? 19.203 28.688 -8.367 1 76 57 PHE B N 1
ATOM 1959 C CA . PHE B 1 57 ? 19.156 27.266 -8.648 1 76 57 PHE B CA 1
ATOM 1960 C C . PHE B 1 57 ? 18.797 26.469 -7.395 1 76 57 PHE B C 1
ATOM 1962 O O . PHE B 1 57 ? 17.938 25.594 -7.43 1 76 57 PHE B O 1
ATOM 1969 N N . LYS B 1 58 ? 19.391 26.812 -6.324 1 73.94 58 LYS B N 1
ATOM 1970 C CA . LYS B 1 58 ? 19.172 26.078 -5.086 1 73.94 58 LYS B CA 1
ATOM 1971 C C . LYS B 1 58 ? 17.734 26.203 -4.613 1 73.94 58 LYS B C 1
ATOM 1973 O O . LYS B 1 58 ? 17.094 25.219 -4.262 1 73.94 58 LYS B O 1
ATOM 1978 N N . THR B 1 59 ? 17.25 27.438 -4.648 1 77.5 59 THR B N 1
ATOM 1979 C CA . THR B 1 59 ? 15.875 27.688 -4.223 1 77.5 59 THR B CA 1
ATOM 1980 C C . THR B 1 59 ? 14.891 26.984 -5.156 1 77.5 59 THR B C 1
ATOM 1982 O O . THR B 1 59 ? 13.875 26.453 -4.703 1 77.5 59 THR B O 1
ATOM 1985 N N . THR B 1 60 ? 15.234 27.047 -6.441 1 75.44 60 THR B N 1
ATOM 1986 C CA . THR B 1 60 ? 14.383 26.375 -7.434 1 75.44 60 THR B CA 1
ATOM 1987 C C . THR B 1 60 ? 14.312 24.875 -7.168 1 75.44 60 THR B C 1
ATOM 1989 O O . THR B 1 60 ? 13.227 24.297 -7.172 1 75.44 60 THR B O 1
ATOM 1992 N N . VAL B 1 61 ? 15.438 24.312 -6.887 1 69.19 61 VAL B N 1
ATOM 1993 C CA . VAL B 1 61 ? 15.492 22.875 -6.621 1 69.19 61 VAL B CA 1
ATOM 1994 C C . VAL B 1 61 ? 14.703 22.547 -5.355 1 69.19 61 VAL B C 1
ATOM 1996 O O . VAL B 1 61 ? 13.953 21.578 -5.312 1 69.19 61 VAL B O 1
ATOM 1999 N N . ASP B 1 62 ? 14.852 23.391 -4.387 1 71.12 62 ASP B N 1
ATOM 2000 C CA . ASP B 1 62 ? 14.141 23.188 -3.127 1 71.12 62 ASP B CA 1
ATOM 2001 C C . ASP B 1 62 ? 12.633 23.234 -3.326 1 71.12 62 ASP B C 1
ATOM 2003 O O . ASP B 1 62 ? 11.898 22.406 -2.787 1 71.12 62 ASP B O 1
ATOM 2007 N N . LYS B 1 63 ? 12.234 24.266 -4.074 1 72.56 63 LYS B N 1
ATOM 2008 C CA . LYS B 1 63 ? 10.812 24.422 -4.328 1 72.56 63 LYS B CA 1
ATOM 2009 C C . LYS B 1 63 ? 10.266 23.281 -5.172 1 72.56 63 LYS B C 1
ATOM 2011 O O . LYS B 1 63 ? 9.156 22.797 -4.934 1 72.56 63 LYS B O 1
ATOM 2016 N N . LEU B 1 64 ? 11.023 22.859 -6.102 1 71.25 64 LEU B N 1
ATOM 2017 C CA . LEU B 1 64 ? 10.633 21.734 -6.941 1 71.25 64 LEU B CA 1
ATOM 2018 C C . LEU B 1 64 ? 10.484 20.453 -6.113 1 71.25 64 LEU B C 1
ATOM 2020 O O . LEU B 1 64 ? 9.516 19.703 -6.285 1 71.25 64 LEU B O 1
ATOM 2024 N N . LYS B 1 65 ? 11.383 20.328 -5.301 1 64.5 65 LYS B N 1
ATOM 2025 C CA . LYS B 1 65 ? 11.328 19.156 -4.418 1 64.5 65 LYS B CA 1
ATOM 2026 C C . LYS B 1 65 ? 10.055 19.172 -3.576 1 64.5 65 LYS B C 1
ATOM 2028 O O . LYS B 1 65 ? 9.406 18.141 -3.408 1 64.5 65 LYS B O 1
ATOM 2033 N N . GLN B 1 66 ? 9.812 20.375 -3.139 1 64.69 66 GLN B N 1
ATOM 2034 C CA . GLN B 1 66 ? 8.617 20.531 -2.318 1 64.69 66 GLN B CA 1
ATOM 2035 C C . GLN B 1 66 ? 7.359 20.188 -3.109 1 64.69 66 GLN B C 1
ATOM 2037 O O . GLN B 1 66 ? 6.508 19.438 -2.633 1 64.69 66 GLN B O 1
ATOM 2042 N N . ILE B 1 67 ? 7.266 20.781 -4.25 1 63.28 67 ILE B N 1
ATOM 2043 C CA . ILE B 1 67 ? 6.078 20.625 -5.078 1 63.28 67 ILE B CA 1
ATOM 2044 C C . ILE B 1 67 ? 5.996 19.188 -5.578 1 63.28 67 ILE B C 1
ATOM 2046 O O . ILE B 1 67 ? 4.93 18.562 -5.539 1 63.28 67 ILE B O 1
ATOM 2050 N N . LEU B 1 68 ? 7.113 18.812 -6 1 64.19 68 LEU B N 1
ATOM 2051 C CA . LEU B 1 68 ? 7.137 17.484 -6.613 1 64.19 68 LEU B CA 1
ATOM 2052 C C . LEU B 1 68 ? 7.008 16.391 -5.555 1 64.19 68 LEU B C 1
ATOM 2054 O O . LEU B 1 68 ? 6.422 15.336 -5.812 1 64.19 68 LEU B O 1
ATOM 2058 N N . SER B 1 69 ? 7.59 16.688 -4.395 1 62.16 69 SER B N 1
ATOM 2059 C CA . SER B 1 69 ? 7.449 15.734 -3.303 1 62.16 69 SER B CA 1
ATOM 2060 C C . SER B 1 69 ? 5.992 15.586 -2.873 1 62.16 69 SER B C 1
ATOM 2062 O O . SER B 1 69 ? 5.531 14.484 -2.586 1 62.16 69 SER B O 1
ATOM 2064 N N . PHE B 1 70 ? 5.277 16.828 -2.809 1 59.22 70 PHE B N 1
ATOM 2065 C CA . PHE B 1 70 ? 3.859 16.797 -2.471 1 59.22 70 PHE B CA 1
ATOM 2066 C C . PHE B 1 70 ? 3.084 15.922 -3.441 1 59.22 70 PHE B C 1
ATOM 2068 O O . PHE B 1 70 ? 2.275 15.094 -3.023 1 59.22 70 PHE B O 1
ATOM 2075 N N . GLN B 1 71 ? 3.482 16.094 -4.598 1 64.25 71 GLN B N 1
ATOM 2076 C CA . GLN B 1 71 ? 2.789 15.32 -5.625 1 64.25 71 GLN B CA 1
ATOM 2077 C C . GLN B 1 71 ? 3.105 13.828 -5.508 1 64.25 71 GLN B C 1
ATOM 2079 O O . GLN B 1 71 ? 2.213 12.992 -5.617 1 64.25 71 GLN B O 1
ATOM 2084 N N . THR B 1 72 ? 4.234 13.703 -4.984 1 73.25 72 THR B N 1
ATOM 2085 C CA . THR B 1 72 ? 4.652 12.305 -4.902 1 73.25 72 THR B CA 1
ATOM 2086 C C . THR B 1 72 ? 3.938 11.594 -3.756 1 73.25 72 THR B C 1
ATOM 2088 O O . THR B 1 72 ? 3.471 10.469 -3.914 1 73.25 72 THR B O 1
ATOM 2091 N N . THR B 1 73 ? 3.768 12.391 -2.697 1 79.5 73 THR B N 1
ATOM 2092 C CA . THR B 1 73 ? 3.125 11.797 -1.53 1 79.5 73 THR B CA 1
ATOM 2093 C C . THR B 1 73 ? 1.653 11.508 -1.811 1 79.5 73 THR B C 1
ATOM 2095 O O . THR B 1 73 ? 1.157 10.43 -1.492 1 79.5 73 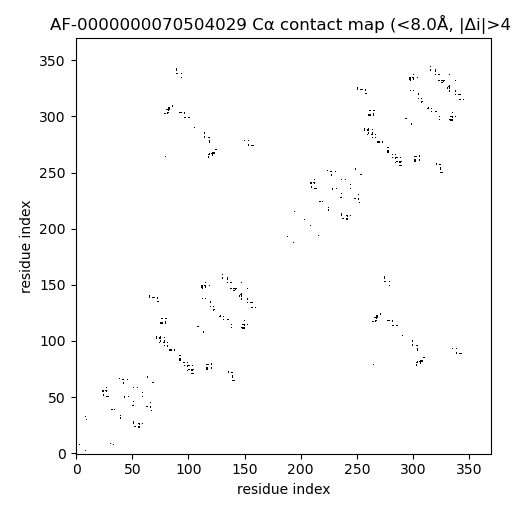THR B O 1
ATOM 2098 N N . VAL B 1 74 ? 1.043 12.469 -2.43 1 78.44 74 VAL B N 1
ATOM 2099 C CA . VAL B 1 74 ? -0.377 12.312 -2.727 1 78.44 74 VAL B CA 1
ATOM 2100 C C . VAL B 1 74 ? -0.572 11.172 -3.729 1 78.44 74 VAL B C 1
ATOM 2102 O O . VAL B 1 74 ? -1.482 10.352 -3.578 1 78.44 74 VAL B O 1
ATOM 2105 N N . PHE B 1 75 ? 0.257 11.133 -4.629 1 80.56 75 PHE B N 1
ATOM 2106 C CA . PHE B 1 75 ? 0.169 10.078 -5.633 1 80.56 75 PHE B CA 1
ATOM 2107 C C . PHE B 1 75 ? 0.399 8.711 -5 1 80.56 75 PHE B C 1
ATOM 2109 O O . PHE B 1 75 ? -0.307 7.75 -5.312 1 80.56 75 PHE B O 1
ATOM 2116 N N . SER B 1 76 ? 1.36 8.688 -4.168 1 86.94 76 SER B N 1
ATOM 2117 C CA . SER B 1 76 ? 1.658 7.426 -3.494 1 86.94 76 SER B CA 1
ATOM 2118 C C . SER B 1 76 ? 0.509 6.996 -2.59 1 86.94 76 SER B C 1
ATOM 2120 O O . SER B 1 76 ? 0.156 5.816 -2.543 1 86.94 76 SER B O 1
ATOM 2122 N N . TYR B 1 77 ? -0.017 8.008 -1.981 1 89.62 77 TYR B N 1
ATOM 2123 C CA . TYR B 1 77 ? -1.165 7.73 -1.126 1 89.62 77 TYR B CA 1
ATOM 2124 C C . TYR B 1 77 ? -2.342 7.211 -1.944 1 89.62 77 TYR B C 1
ATOM 2126 O O . TYR B 1 77 ? -2.994 6.238 -1.557 1 89.62 77 TYR B O 1
ATOM 2134 N N . ASN B 1 78 ? -2.6 7.812 -3.027 1 88.81 78 ASN B N 1
ATOM 2135 C CA . ASN B 1 78 ? -3.688 7.391 -3.902 1 88.81 78 ASN B CA 1
ATOM 2136 C C . ASN B 1 78 ? -3.475 5.973 -4.418 1 88.81 78 ASN B C 1
ATOM 2138 O O . ASN B 1 78 ? -4.422 5.191 -4.52 1 88.81 78 ASN B O 1
ATOM 2142 N N . CYS B 1 79 ? -2.32 5.672 -4.715 1 91.88 79 CYS B N 1
ATOM 2143 C CA . CYS B 1 79 ? -1.979 4.324 -5.164 1 91.88 79 CYS B CA 1
ATOM 2144 C C . CYS B 1 79 ? -2.273 3.297 -4.078 1 91.88 79 CYS B C 1
ATOM 2146 O O . CYS B 1 79 ? -2.953 2.301 -4.328 1 91.88 79 CYS B O 1
ATOM 2148 N N . LEU B 1 80 ? -1.853 3.6 -2.914 1 92.38 80 LEU B N 1
ATOM 2149 C CA . LEU B 1 80 ? -1.963 2.66 -1.803 1 92.38 80 LEU B CA 1
ATOM 2150 C C . LEU B 1 80 ? -3.414 2.51 -1.36 1 92.38 80 LEU B C 1
ATOM 2152 O O . LEU B 1 80 ? -3.781 1.503 -0.75 1 92.38 80 LEU B O 1
ATOM 2156 N N . THR B 1 81 ? -4.27 3.525 -1.653 1 92.81 81 THR B N 1
ATOM 2157 C CA . THR B 1 81 ? -5.648 3.504 -1.17 1 92.81 81 THR B CA 1
ATOM 2158 C C . THR B 1 81 ? -6.613 3.188 -2.307 1 92.81 81 THR B C 1
ATOM 2160 O O . THR B 1 81 ? -7.828 3.34 -2.156 1 92.81 81 THR B O 1
ATOM 2163 N N . THR B 1 82 ? -6.086 2.752 -3.389 1 94.31 82 THR B N 1
ATOM 2164 C CA . THR B 1 82 ? -6.914 2.387 -4.531 1 94.31 82 THR B CA 1
ATOM 2165 C C . THR B 1 82 ? -7.891 1.273 -4.16 1 94.31 82 THR B C 1
ATOM 2167 O O . THR B 1 82 ? -7.508 0.3 -3.506 1 94.31 82 THR B O 1
ATOM 2170 N N . ARG B 1 83 ? -9.133 1.423 -4.57 1 94.31 83 ARG B N 1
ATOM 2171 C CA . ARG B 1 83 ? -10.18 0.438 -4.297 1 94.31 83 ARG B CA 1
ATOM 2172 C C . ARG B 1 83 ? -11.07 0.23 -5.516 1 94.31 83 ARG B C 1
ATOM 2174 O O . ARG B 1 83 ? -11.312 1.168 -6.277 1 94.31 83 ARG B O 1
ATOM 2181 N N . LYS B 1 84 ? -11.539 -0.965 -5.551 1 95.5 84 LYS B N 1
ATOM 2182 C CA . LYS B 1 84 ? -12.523 -1.233 -6.598 1 95.5 84 LYS B CA 1
ATOM 2183 C C . LYS B 1 84 ? -13.914 -0.754 -6.188 1 95.5 84 LYS B C 1
ATOM 2185 O O . LYS B 1 84 ? -14.406 -1.114 -5.113 1 95.5 84 LYS B O 1
ATOM 2190 N N . HIS B 1 85 ? -14.461 0.028 -7.016 1 92.31 85 HIS B N 1
ATOM 2191 C CA . HIS B 1 85 ? -15.852 0.42 -6.801 1 92.31 85 HIS B CA 1
ATOM 2192 C C . HIS B 1 85 ? -16.812 -0.707 -7.18 1 92.31 85 HIS B C 1
ATOM 2194 O O . HIS B 1 85 ? -16.531 -1.47 -8.109 1 92.31 85 HIS B O 1
ATOM 2200 N N . ASP B 1 86 ? -17.906 -0.737 -6.531 1 89.81 86 ASP B N 1
ATOM 2201 C CA . ASP B 1 86 ? -18.859 -1.831 -6.695 1 89.81 86 ASP B CA 1
ATOM 2202 C C . ASP B 1 86 ? -19.375 -1.904 -8.133 1 89.81 86 ASP B C 1
ATOM 2204 O O . ASP B 1 86 ? -19.656 -2.99 -8.648 1 89.81 86 ASP B O 1
ATOM 2208 N N . ASN B 1 87 ? -19.422 -0.845 -8.727 1 90.38 87 ASN B N 1
ATOM 2209 C CA . ASN B 1 87 ? -20.016 -0.789 -10.055 1 90.38 87 ASN B CA 1
ATOM 2210 C C . ASN B 1 87 ? -18.953 -1.005 -11.141 1 90.38 87 ASN B C 1
ATOM 2212 O O . ASN B 1 87 ? -19.297 -1.111 -12.32 1 90.38 87 ASN B O 1
ATOM 2216 N N . ASP B 1 88 ? -17.812 -1.097 -10.797 1 91 88 ASP B N 1
ATOM 2217 C CA . ASP B 1 88 ? -16.75 -1.267 -11.781 1 91 88 ASP B CA 1
ATOM 2218 C C . ASP B 1 88 ? -16.547 -2.74 -12.125 1 91 88 ASP B C 1
ATOM 2220 O O . ASP B 1 88 ? -16.641 -3.605 -11.25 1 91 88 ASP B O 1
ATOM 2224 N N . ASP B 1 89 ? -16.359 -2.971 -13.422 1 91.94 89 ASP B N 1
ATOM 2225 C CA . ASP B 1 89 ? -15.867 -4.301 -13.773 1 91.94 89 ASP B CA 1
ATOM 2226 C C . ASP B 1 89 ? -14.367 -4.41 -13.531 1 91.94 89 ASP B C 1
ATOM 2228 O O . ASP B 1 89 ? -13.695 -3.412 -13.258 1 91.94 89 ASP B O 1
ATOM 2232 N N . PHE B 1 90 ? -13.781 -5.574 -13.672 1 94.5 90 PHE B N 1
ATOM 2233 C CA . PHE B 1 90 ? -12.391 -5.828 -13.305 1 94.5 90 PHE B CA 1
ATOM 2234 C C . PHE B 1 90 ? -11.438 -5.16 -14.289 1 94.5 90 PHE B C 1
ATOM 2236 O O . PHE B 1 90 ? -10.344 -4.746 -13.922 1 94.5 90 PHE B O 1
ATOM 2243 N N . ILE B 1 91 ? -11.812 -5.062 -15.547 1 93.81 91 ILE B N 1
ATOM 2244 C CA . ILE B 1 91 ? -10.984 -4.422 -16.562 1 93.81 91 ILE B CA 1
ATOM 2245 C C . ILE B 1 91 ? -10.859 -2.928 -16.266 1 93.81 91 ILE B C 1
ATOM 2247 O O . ILE B 1 91 ? -9.766 -2.367 -16.297 1 93.81 91 ILE B O 1
ATOM 2251 N N . THR B 1 92 ? -11.969 -2.332 -15.945 1 93.88 92 THR B N 1
ATOM 2252 C CA . THR B 1 92 ? -11.984 -0.921 -15.578 1 93.88 92 THR B CA 1
ATOM 2253 C C . THR B 1 92 ? -11.148 -0.683 -14.32 1 93.88 92 THR B C 1
ATOM 2255 O O . THR B 1 92 ? -10.352 0.253 -14.273 1 93.88 92 THR B O 1
ATOM 2258 N N . TYR B 1 93 ? -11.453 -1.513 -13.367 1 96.38 93 TYR B N 1
ATOM 2259 C CA . TYR B 1 93 ? -10.719 -1.407 -12.109 1 96.38 93 TYR B CA 1
ATOM 2260 C C . TYR B 1 93 ? -9.219 -1.555 -12.344 1 96.38 93 TYR B C 1
ATOM 2262 O O . TYR B 1 93 ? -8.422 -0.808 -11.781 1 96.38 93 TYR B O 1
ATOM 2270 N N . ALA B 1 94 ? -8.781 -2.484 -13.219 1 95.62 94 ALA B N 1
ATOM 2271 C CA . ALA B 1 94 ? -7.371 -2.662 -13.555 1 95.62 94 ALA B CA 1
ATOM 2272 C C . ALA B 1 94 ? -6.797 -1.403 -14.195 1 95.62 94 ALA B C 1
ATOM 2274 O O . ALA B 1 94 ? -5.641 -1.049 -13.953 1 95.62 94 ALA B O 1
ATOM 2275 N N . GLY B 1 95 ? -7.586 -0.79 -15.016 1 94.38 95 GLY B N 1
ATOM 2276 C CA . GLY B 1 95 ? -7.164 0.475 -15.602 1 94.38 95 GLY B CA 1
ATOM 2277 C C . GLY B 1 95 ? -6.891 1.548 -14.562 1 94.38 95 GLY B C 1
ATOM 2278 O O . GLY B 1 95 ? -5.926 2.303 -14.688 1 94.38 95 GLY B O 1
ATOM 2279 N N . ILE B 1 96 ? -7.676 1.632 -13.594 1 93.12 96 ILE B N 1
ATOM 2280 C CA . ILE B 1 96 ? -7.508 2.59 -12.508 1 93.12 96 ILE B CA 1
ATOM 2281 C C . ILE B 1 96 ? -6.227 2.283 -11.742 1 93.12 96 ILE B C 1
ATOM 2283 O O . ILE B 1 96 ? -5.445 3.189 -11.438 1 93.12 96 ILE B O 1
ATOM 2287 N N . VAL B 1 97 ? -6.016 1.011 -11.438 1 95.12 97 VAL B N 1
ATOM 2288 C CA . VAL B 1 97 ? -4.809 0.586 -10.742 1 95.12 97 VAL B CA 1
ATOM 2289 C C . VAL B 1 97 ? -3.574 0.998 -11.539 1 95.12 97 VAL B C 1
ATOM 2291 O O . VAL B 1 97 ? -2.625 1.555 -10.984 1 95.12 97 VAL B O 1
ATOM 2294 N N . ASN B 1 98 ? -3.602 0.775 -12.828 1 91.25 98 ASN B N 1
ATOM 2295 C CA . ASN B 1 98 ? -2.486 1.149 -13.688 1 91.25 98 ASN B CA 1
ATOM 2296 C C . ASN B 1 98 ? -2.219 2.65 -13.641 1 91.25 98 ASN B C 1
ATOM 2298 O O . ASN B 1 98 ? -1.064 3.076 -13.555 1 91.25 98 ASN B O 1
ATOM 2302 N N . ARG B 1 99 ? -3.213 3.359 -13.625 1 87.44 99 ARG B N 1
ATOM 2303 C CA . ARG B 1 99 ? -3.078 4.812 -13.617 1 87.44 99 ARG B CA 1
ATOM 2304 C C . ARG B 1 99 ? -2.529 5.301 -12.281 1 87.44 99 ARG B C 1
ATOM 2306 O O . ARG B 1 99 ? -1.627 6.141 -12.242 1 87.44 99 ARG B O 1
ATOM 2313 N N . ASN B 1 100 ? -3.086 4.766 -11.234 1 89.25 100 ASN B N 1
ATOM 2314 C CA . ASN B 1 100 ? -2.697 5.211 -9.906 1 89.25 100 ASN B CA 1
ATOM 2315 C C . ASN B 1 100 ? -1.279 4.77 -9.555 1 89.25 100 ASN B C 1
ATOM 2317 O O . ASN B 1 100 ? -0.573 5.457 -8.812 1 89.25 100 ASN B O 1
ATOM 2321 N N . CYS B 1 101 ? -0.839 3.662 -10.102 1 87.94 101 CYS B N 1
ATOM 2322 C CA . CYS B 1 101 ? 0.465 3.119 -9.742 1 87.94 101 CYS B CA 1
ATOM 2323 C C . CYS B 1 101 ? 1.548 3.629 -10.688 1 87.94 101 CYS B C 1
ATOM 2325 O O . CYS B 1 101 ? 2.738 3.424 -10.438 1 87.94 101 CYS B O 1
ATOM 2327 N N . LYS B 1 102 ? 1.16 4.207 -11.742 1 79.56 102 LYS B N 1
ATOM 2328 C CA . LYS B 1 102 ? 2.109 4.672 -12.75 1 79.56 102 LYS B CA 1
ATOM 2329 C C . LYS B 1 102 ? 3.164 5.586 -12.133 1 79.56 102 LYS B C 1
ATOM 2331 O O . LYS B 1 102 ? 4.352 5.465 -12.438 1 79.56 102 LYS B O 1
ATOM 2336 N N . ASP B 1 103 ? 2.68 6.395 -11.219 1 70.38 103 ASP B N 1
ATOM 2337 C CA . ASP B 1 103 ? 3.562 7.43 -10.695 1 70.38 103 ASP B CA 1
ATOM 2338 C C . ASP B 1 103 ? 4.137 7.031 -9.336 1 70.38 103 ASP B C 1
ATOM 2340 O O . ASP B 1 103 ? 4.773 7.844 -8.664 1 70.38 103 ASP B O 1
ATOM 2344 N N . PHE B 1 104 ? 3.785 5.824 -8.992 1 75.81 104 PHE B N 1
ATOM 2345 C CA . PHE B 1 104 ? 4.355 5.395 -7.723 1 75.81 104 PHE B CA 1
ATOM 2346 C C . PHE B 1 104 ? 5.852 5.141 -7.859 1 75.81 104 PHE B C 1
ATOM 2348 O O . PHE B 1 104 ? 6.277 4.312 -8.664 1 75.81 104 PHE B O 1
ATOM 2355 N N . LYS B 1 105 ? 6.605 5.938 -7.301 1 67.88 105 LYS B N 1
ATOM 2356 C CA . LYS B 1 105 ? 8.055 5.832 -7.41 1 67.88 105 LYS B CA 1
ATOM 2357 C C . LYS B 1 105 ? 8.648 5.148 -6.18 1 67.88 105 LYS B C 1
ATOM 2359 O O . LYS B 1 105 ? 8.953 5.805 -5.184 1 67.88 105 LYS B O 1
ATOM 2364 N N . PHE B 1 106 ? 8.898 3.885 -6.25 1 62.72 106 PHE B N 1
ATOM 2365 C CA . PHE B 1 106 ? 9.438 3.084 -5.16 1 62.72 106 PHE B CA 1
ATOM 2366 C C . PHE B 1 106 ? 10.797 3.625 -4.715 1 62.72 106 PHE B C 1
ATOM 2368 O O . PHE B 1 106 ? 11.102 3.633 -3.52 1 62.72 106 PHE B O 1
ATOM 2375 N N . THR B 1 107 ? 11.445 3.994 -5.691 1 57.75 107 THR B N 1
ATOM 2376 C CA . THR B 1 107 ? 12.828 4.387 -5.445 1 57.75 107 THR B CA 1
ATOM 2377 C C . THR B 1 107 ? 12.891 5.711 -4.695 1 57.75 107 THR B C 1
ATOM 2379 O O . THR B 1 107 ? 13.875 6 -4.012 1 57.75 107 THR B O 1
ATOM 2382 N N . GLU B 1 108 ? 11.836 6.367 -4.805 1 64.38 108 GLU B N 1
ATOM 2383 C CA . GLU B 1 108 ? 11.859 7.684 -4.184 1 64.38 108 GLU B CA 1
ATOM 2384 C C . GLU B 1 108 ? 11.242 7.645 -2.787 1 64.38 108 GLU B C 1
ATOM 2386 O O . GLU B 1 108 ? 11.531 8.5 -1.95 1 64.38 108 GLU B O 1
ATOM 2391 N N . LEU B 1 109 ? 10.477 6.617 -2.643 1 71.94 109 LEU B N 1
ATOM 2392 C CA . LEU B 1 109 ? 9.836 6.48 -1.337 1 71.94 109 LEU B CA 1
ATOM 2393 C C . LEU B 1 109 ? 10.703 5.648 -0.395 1 71.94 109 LEU B C 1
ATOM 2395 O O . LEU B 1 109 ? 10.945 4.469 -0.65 1 71.94 109 LEU B O 1
ATOM 2399 N N . GLY B 1 110 ? 11.453 6.25 0.42 1 74.25 110 GLY B N 1
ATOM 2400 C CA . GLY B 1 110 ? 12.195 5.504 1.426 1 74.25 110 GLY B CA 1
ATOM 2401 C C . GLY B 1 110 ? 11.305 4.668 2.324 1 74.25 110 GLY B C 1
ATOM 2402 O O . GLY B 1 110 ? 10.094 4.879 2.377 1 74.25 110 GLY B O 1
ATOM 2403 N N . PRO B 1 111 ? 11.93 3.668 2.979 1 78.75 111 PRO B N 1
ATOM 2404 C CA . PRO B 1 111 ? 11.164 2.77 3.852 1 78.75 111 PRO B CA 1
ATOM 2405 C C . PRO B 1 111 ? 10.344 3.518 4.898 1 78.75 111 PRO B C 1
ATOM 2407 O O . PRO B 1 111 ? 9.219 3.117 5.211 1 78.75 111 PRO B O 1
ATOM 2410 N N . GLU B 1 112 ? 10.938 4.594 5.445 1 85.31 112 GLU B N 1
ATOM 2411 C CA . GLU B 1 112 ? 10.234 5.352 6.477 1 85.31 112 GLU B CA 1
ATOM 2412 C C . GLU B 1 112 ? 9.008 6.055 5.91 1 85.31 112 GLU B C 1
ATOM 2414 O O . GLU B 1 112 ? 7.938 6.031 6.52 1 85.31 112 GLU B O 1
ATOM 2419 N N . GLN B 1 113 ? 9.164 6.633 4.781 1 86.94 113 GLN B N 1
ATOM 2420 C CA . GLN B 1 113 ? 8.039 7.301 4.145 1 86.94 113 GLN B CA 1
ATOM 2421 C C . GLN B 1 113 ? 6.949 6.301 3.766 1 86.94 113 GLN B C 1
ATOM 2423 O O . GLN B 1 113 ? 5.758 6.602 3.875 1 86.94 113 GLN B O 1
ATOM 2428 N N . PHE B 1 114 ? 7.402 5.16 3.365 1 89.56 114 PHE B N 1
ATOM 2429 C CA . PHE B 1 114 ? 6.449 4.105 3.035 1 89.56 114 PHE B CA 1
ATOM 2430 C C . PHE B 1 114 ? 5.648 3.695 4.266 1 89.56 114 PHE B C 1
ATOM 2432 O O . PHE B 1 114 ? 4.422 3.576 4.203 1 89.56 114 PHE B O 1
ATOM 2439 N N . ARG B 1 115 ? 6.293 3.514 5.301 1 91.44 115 ARG B N 1
ATOM 2440 C CA . ARG B 1 115 ? 5.625 3.156 6.547 1 91.44 115 ARG B CA 1
ATOM 2441 C C . ARG B 1 115 ? 4.621 4.227 6.957 1 91.44 115 ARG B C 1
ATOM 2443 O O . ARG B 1 115 ? 3.525 3.914 7.426 1 91.44 115 ARG B O 1
ATOM 2450 N N . CYS B 1 116 ? 5.039 5.441 6.793 1 94.75 116 CYS B N 1
ATOM 2451 C CA . CYS B 1 116 ? 4.156 6.559 7.105 1 94.75 116 CYS B CA 1
ATOM 2452 C C . CYS B 1 116 ? 2.906 6.523 6.23 1 94.75 116 CYS B C 1
ATOM 2454 O O . CYS B 1 116 ? 1.796 6.734 6.723 1 94.75 116 CYS B O 1
ATOM 2456 N N . LEU B 1 117 ? 3.107 6.238 5.023 1 93.69 117 LEU B N 1
ATOM 2457 C CA . LEU B 1 117 ? 1.982 6.199 4.094 1 93.69 117 LEU B CA 1
ATOM 2458 C C . LEU B 1 117 ? 1.042 5.047 4.434 1 93.69 117 LEU B C 1
ATOM 2460 O O . LEU B 1 117 ? -0.18 5.191 4.348 1 93.69 117 LEU B O 1
ATOM 2464 N N . ILE B 1 118 ? 1.602 3.891 4.75 1 95.12 118 ILE B N 1
ATOM 2465 C CA . ILE B 1 118 ? 0.784 2.758 5.172 1 95.12 118 ILE B CA 1
ATOM 2466 C C . ILE B 1 118 ? -0.034 3.141 6.402 1 95.12 118 ILE B C 1
ATOM 2468 O O . ILE B 1 118 ? -1.225 2.83 6.484 1 95.12 118 ILE B O 1
ATOM 2472 N N . PHE B 1 119 ? 0.606 3.828 7.379 1 97.25 119 PHE B N 1
ATOM 2473 C CA . PHE B 1 119 ? -0.06 4.293 8.586 1 97.25 119 PHE B CA 1
ATOM 2474 C C . PHE B 1 119 ? -1.239 5.199 8.242 1 97.25 119 PHE B C 1
ATOM 2476 O O . PHE B 1 119 ? -2.34 5.016 8.766 1 97.25 119 PHE B O 1
ATOM 2483 N N . ILE B 1 120 ? -1.05 6.082 7.359 1 97.12 120 ILE B N 1
ATOM 2484 C CA . ILE B 1 120 ? -2.088 7.039 6.988 1 97.12 120 ILE B CA 1
ATOM 2485 C C . ILE B 1 120 ? -3.191 6.324 6.211 1 97.12 120 ILE B C 1
ATOM 2487 O O . ILE B 1 120 ? -4.379 6.543 6.461 1 97.12 120 ILE B O 1
ATOM 2491 N N . SER B 1 121 ? -2.756 5.445 5.27 1 96 121 SER B N 1
ATOM 2492 C CA . SER B 1 121 ? -3.703 4.746 4.406 1 96 121 SER B CA 1
ATOM 2493 C C . SER B 1 121 ? -4.633 3.85 5.215 1 96 121 SER B C 1
ATOM 2495 O O . SER B 1 121 ? -5.75 3.559 4.789 1 96 121 SER B O 1
ATOM 2497 N N . GLY B 1 122 ? -4.184 3.4 6.352 1 96.44 122 GLY B N 1
ATOM 2498 C CA . GLY B 1 122 ? -4.965 2.496 7.18 1 96.44 122 GLY B CA 1
ATOM 2499 C C . GLY B 1 122 ? -6.016 3.209 8.016 1 96.44 122 GLY B C 1
ATOM 2500 O O . GLY B 1 122 ? -6.855 2.564 8.648 1 96.44 122 GLY B O 1
ATOM 2501 N N . LEU B 1 123 ? -5.953 4.551 8.086 1 95.25 123 LEU B N 1
ATOM 2502 C CA . LEU B 1 123 ? -6.949 5.355 8.781 1 95.25 123 LEU B CA 1
ATOM 2503 C C . LEU B 1 123 ? -8.18 5.582 7.902 1 95.25 123 LEU B C 1
ATOM 2505 O O . LEU B 1 123 ? -8.383 6.684 7.383 1 95.25 123 LEU B O 1
ATOM 2509 N N . GLN B 1 124 ? -9.039 4.625 7.824 1 90.38 124 GLN B N 1
ATOM 2510 C CA . GLN B 1 124 ? -10.102 4.66 6.828 1 90.38 124 GLN B CA 1
ATOM 2511 C C . GLN B 1 124 ? -11.445 5.027 7.461 1 90.38 124 GLN B C 1
ATOM 2513 O O . GLN B 1 124 ? -12.414 5.309 6.758 1 90.38 124 GLN B O 1
ATOM 2518 N N . ALA B 1 125 ? -11.492 5.051 8.719 1 90.81 125 ALA B N 1
ATOM 2519 C CA . ALA B 1 125 ? -12.742 5.43 9.375 1 90.81 125 ALA B CA 1
ATOM 2520 C C . ALA B 1 125 ? -13.125 6.871 9.039 1 90.81 125 ALA B C 1
ATOM 2522 O O . ALA B 1 125 ? -12.25 7.719 8.836 1 90.81 125 ALA B O 1
ATOM 2523 N N . THR B 1 126 ? -14.391 7.145 9.062 1 88.44 126 THR B N 1
ATOM 2524 C CA . THR B 1 126 ? -14.883 8.477 8.758 1 88.44 126 THR B CA 1
ATOM 2525 C C . THR B 1 126 ? -14.375 9.492 9.773 1 88.44 126 THR B C 1
ATOM 2527 O O . THR B 1 126 ? -14.07 10.633 9.43 1 88.44 126 THR B O 1
ATOM 2530 N N . LYS B 1 127 ? -14.242 9.117 10.945 1 86.69 127 LYS B N 1
ATOM 2531 C CA . LYS B 1 127 ? -13.805 10.008 12.023 1 86.69 127 LYS B CA 1
ATOM 2532 C C . LYS B 1 127 ? -12.352 10.422 11.836 1 86.69 127 LYS B C 1
ATOM 2534 O O . LYS B 1 127 ? -11.891 11.398 12.43 1 86.69 127 LYS B O 1
ATOM 2539 N N . ASP B 1 128 ? -11.648 9.641 10.953 1 89.94 128 ASP B N 1
ATOM 2540 C CA . ASP B 1 128 ? -10.219 9.883 10.789 1 89.94 128 ASP B CA 1
ATOM 2541 C C . ASP B 1 128 ? -9.945 10.781 9.586 1 89.94 128 ASP B C 1
ATOM 2543 O O . ASP B 1 128 ? -8.789 11.031 9.234 1 89.94 128 ASP B O 1
ATOM 2547 N N . PHE B 1 129 ? -10.938 11.305 9.055 1 89 129 PHE B N 1
ATOM 2548 C CA . PHE B 1 129 ? -10.789 12.078 7.828 1 89 129 PHE B CA 1
ATOM 2549 C C . PHE B 1 129 ? -9.875 13.273 8.055 1 89 129 PHE B C 1
ATOM 2551 O O . PHE B 1 129 ? -8.93 13.492 7.293 1 89 129 PHE B O 1
ATOM 2558 N N . GLU B 1 130 ? -10.164 14.055 9.07 1 87.38 130 GLU B N 1
ATOM 2559 C CA . GLU B 1 130 ? -9.398 15.266 9.336 1 87.38 130 GLU B CA 1
ATOM 2560 C C . GLU B 1 130 ? -7.949 14.938 9.695 1 87.38 130 GLU B C 1
ATOM 2562 O O . GLU B 1 130 ? -7.027 15.641 9.273 1 87.38 130 GLU B O 1
ATOM 2567 N N . ILE B 1 131 ? -7.801 13.914 10.406 1 93.38 131 ILE B N 1
ATOM 2568 C CA . ILE B 1 131 ? -6.465 13.523 10.844 1 93.38 131 ILE B CA 1
ATOM 2569 C C . ILE B 1 131 ? -5.645 13.062 9.641 1 93.38 131 ILE B C 1
ATOM 2571 O O . ILE B 1 131 ? -4.445 13.344 9.555 1 93.38 131 ILE B O 1
ATOM 2575 N N . ARG B 1 132 ? -6.242 12.352 8.734 1 93.38 132 ARG B N 1
ATOM 2576 C CA . ARG B 1 132 ? -5.559 11.906 7.52 1 93.38 132 ARG B CA 1
ATOM 2577 C C . ARG B 1 132 ? -5 13.094 6.742 1 93.38 132 ARG B C 1
ATOM 2579 O O . ARG B 1 132 ? -3.836 13.086 6.336 1 93.38 132 ARG B O 1
ATOM 2586 N N . ALA B 1 133 ? -5.848 14.047 6.582 1 89.5 133 ALA B N 1
ATOM 2587 C CA . ALA B 1 133 ? -5.445 15.234 5.832 1 89.5 133 ALA B CA 1
ATOM 2588 C C . ALA B 1 133 ? -4.27 15.938 6.508 1 89.5 133 ALA B C 1
ATOM 2590 O O . ALA B 1 133 ? -3.33 16.375 5.836 1 89.5 133 ALA B O 1
ATOM 2591 N N . ARG B 1 134 ? -4.316 16.031 7.758 1 91.44 134 ARG B N 1
ATOM 2592 C CA . ARG B 1 134 ? -3.252 16.672 8.531 1 91.44 134 ARG B CA 1
ATOM 2593 C C . ARG B 1 134 ? -1.95 15.891 8.422 1 91.44 134 ARG B C 1
ATOM 2595 O O . ARG B 1 134 ? -0.873 16.469 8.297 1 91.44 134 ARG B O 1
ATOM 2602 N N . LEU B 1 135 ? -2.068 14.625 8.508 1 95.38 135 LEU B N 1
ATOM 2603 C CA . LEU B 1 135 ? -0.887 13.766 8.445 1 95.38 135 LEU B CA 1
ATOM 2604 C C . LEU B 1 135 ? -0.25 13.82 7.062 1 95.38 135 LEU B C 1
ATOM 2606 O O . LEU B 1 135 ? 0.978 13.828 6.938 1 95.38 135 LEU B O 1
ATOM 2610 N N . LEU B 1 136 ? -1.077 13.805 6.023 1 91.25 136 LEU B N 1
ATOM 2611 C CA . LEU B 1 136 ? -0.558 13.891 4.664 1 91.25 136 LEU B CA 1
ATOM 2612 C C . LEU B 1 136 ? 0.207 15.195 4.457 1 91.25 136 LEU B C 1
ATOM 2614 O O . LEU B 1 136 ? 1.27 15.203 3.83 1 91.25 136 LEU B O 1
ATOM 2618 N N . ARG B 1 137 ? -0.31 16.234 5.027 1 87.38 137 ARG B N 1
ATOM 2619 C CA . ARG B 1 137 ? 0.368 17.531 4.953 1 87.38 137 ARG B CA 1
ATOM 2620 C C . ARG B 1 137 ? 1.712 17.484 5.676 1 87.38 137 ARG B C 1
ATOM 2622 O O . ARG B 1 137 ? 2.703 18.031 5.184 1 87.38 137 ARG B O 1
ATOM 2629 N N . LYS B 1 138 ? 1.667 16.906 6.816 1 91.25 138 LYS B N 1
ATOM 2630 C CA . LYS B 1 138 ? 2.91 16.781 7.57 1 91.25 138 LYS B CA 1
ATOM 2631 C C . LYS B 1 138 ? 3.939 15.961 6.797 1 91.25 138 LYS B C 1
ATOM 2633 O O . LYS B 1 138 ? 5.121 16.312 6.77 1 91.25 138 LYS B O 1
ATOM 2638 N N . LEU B 1 139 ? 3.486 14.883 6.242 1 90.44 139 LEU B N 1
ATOM 2639 C CA . LEU B 1 139 ? 4.383 14.008 5.5 1 90.44 139 LEU B CA 1
ATOM 2640 C C . LEU B 1 139 ? 4.988 14.734 4.305 1 90.44 139 LEU B C 1
ATOM 2642 O O . LEU B 1 139 ? 6.117 14.445 3.904 1 90.44 139 LEU B O 1
ATOM 2646 N N . GLU B 1 140 ? 4.297 15.664 3.766 1 83.56 140 GLU B N 1
ATOM 2647 C CA . GLU B 1 140 ? 4.762 16.453 2.625 1 83.56 140 GLU B CA 1
ATOM 2648 C C . GLU B 1 140 ? 5.969 17.297 2.998 1 83.56 140 GLU B C 1
ATOM 2650 O O . GLU B 1 140 ? 6.746 17.703 2.129 1 83.56 140 GLU B O 1
ATOM 2655 N N . THR B 1 141 ? 6.039 17.625 4.223 1 82.81 141 THR B N 1
ATOM 2656 C CA . THR B 1 141 ? 7.141 18.453 4.684 1 82.81 141 THR B CA 1
ATOM 2657 C C . THR B 1 141 ? 8.414 17.625 4.848 1 82.81 141 THR B C 1
ATOM 2659 O O . THR B 1 141 ? 9.461 18.156 5.227 1 82.81 141 THR B O 1
ATOM 2662 N N . HIS B 1 142 ? 8.297 16.359 4.574 1 83.25 142 HIS B N 1
ATOM 2663 C CA . HIS B 1 142 ? 9.445 15.477 4.699 1 83.25 142 HIS B CA 1
ATOM 2664 C C . HIS B 1 142 ? 10.594 15.93 3.803 1 83.25 142 HIS B C 1
ATOM 2666 O O . HIS B 1 142 ? 10.375 16.281 2.641 1 83.25 142 HIS B O 1
ATOM 2672 N N . SER B 1 143 ? 11.766 15.938 4.348 1 76.94 143 SER B N 1
ATOM 2673 C CA . SER B 1 143 ? 13 16.203 3.619 1 76.94 143 SER B CA 1
ATOM 2674 C C . SER B 1 143 ? 14.188 15.508 4.277 1 76.94 143 SER B C 1
ATOM 2676 O O . SER B 1 143 ? 14.078 15 5.395 1 76.94 143 SER B O 1
ATOM 2678 N N . ALA B 1 144 ? 15.203 15.375 3.434 1 73.25 144 ALA B N 1
ATOM 2679 C CA . ALA B 1 144 ? 16.422 14.773 3.984 1 73.25 144 ALA B CA 1
ATOM 2680 C C . ALA B 1 144 ? 16.891 15.523 5.227 1 73.25 144 ALA B C 1
ATOM 2682 O O . ALA B 1 144 ? 17.406 14.914 6.168 1 73.25 144 ALA B O 1
ATOM 2683 N N . GLU B 1 145 ? 16.719 16.859 5.277 1 77.5 145 GLU B N 1
ATOM 2684 C CA . GLU B 1 145 ? 17.125 17.719 6.387 1 77.5 145 GLU B CA 1
ATOM 2685 C C . GLU B 1 145 ? 16.141 17.625 7.547 1 77.5 145 GLU B C 1
ATOM 2687 O O . GLU B 1 145 ? 16.516 17.781 8.711 1 77.5 145 GLU B O 1
ATOM 2692 N N . ASN B 1 146 ? 14.914 17.453 7.18 1 83.75 146 ASN B N 1
ATOM 2693 C CA . ASN B 1 146 ? 13.844 17.344 8.164 1 83.75 146 ASN B CA 1
ATOM 2694 C C . ASN B 1 146 ? 12.984 16.094 7.934 1 83.75 146 ASN B C 1
ATOM 2696 O O . ASN B 1 146 ? 11.859 16.188 7.445 1 83.75 146 ASN B O 1
ATOM 2700 N N . PRO B 1 147 ? 13.492 14.977 8.312 1 85.75 147 PRO B N 1
ATOM 2701 C CA . PRO B 1 147 ? 12.758 13.734 8.039 1 85.75 147 PRO B CA 1
ATOM 2702 C C . PRO B 1 147 ? 11.508 13.586 8.906 1 85.75 147 PRO B C 1
ATOM 2704 O O . PRO B 1 147 ? 11.523 13.953 10.086 1 85.75 147 PRO B O 1
ATOM 2707 N N . VAL B 1 148 ? 10.453 13.25 8.297 1 92 148 VAL B N 1
ATOM 2708 C CA . VAL B 1 148 ? 9.219 12.906 8.992 1 92 148 VAL B CA 1
ATOM 2709 C C . VAL B 1 148 ? 9.148 11.398 9.219 1 92 148 VAL B C 1
ATOM 2711 O O . VAL B 1 148 ? 9.258 10.617 8.273 1 92 148 VAL B O 1
ATOM 2714 N N . THR B 1 149 ? 9.047 11.016 10.453 1 93.31 149 THR B N 1
ATOM 2715 C CA . THR B 1 149 ? 9.008 9.602 10.812 1 93.31 149 THR B CA 1
ATOM 2716 C C . THR B 1 149 ? 7.609 9.188 11.25 1 93.31 149 THR B C 1
ATOM 2718 O O . THR B 1 149 ? 6.746 10.039 11.469 1 93.31 149 THR B O 1
ATOM 2721 N N . LEU B 1 150 ? 7.43 7.887 11.367 1 95.25 150 LEU B N 1
ATOM 2722 C CA . LEU B 1 150 ? 6.164 7.371 11.875 1 95.25 150 LEU B CA 1
ATOM 2723 C C . LEU B 1 150 ? 5.887 7.902 13.281 1 95.25 150 LEU B C 1
ATOM 2725 O O . LEU B 1 150 ? 4.738 8.219 13.609 1 95.25 150 LEU B O 1
ATOM 2729 N N . HIS B 1 151 ? 6.914 8 14 1 94 151 HIS B N 1
ATOM 2730 C CA . HIS B 1 151 ? 6.781 8.539 15.352 1 94 151 HIS B CA 1
ATOM 2731 C C . HIS B 1 151 ? 6.246 9.969 15.328 1 94 151 HIS B C 1
ATOM 2733 O O . HIS B 1 151 ? 5.426 10.344 16.172 1 94 151 HIS B O 1
ATOM 2739 N N . ASP B 1 152 ? 6.699 10.742 14.461 1 95.94 152 ASP B N 1
ATOM 2740 C CA . ASP B 1 152 ? 6.215 12.109 14.305 1 95.94 152 ASP B CA 1
ATOM 2741 C C . ASP B 1 152 ? 4.719 12.133 14 1 95.94 152 ASP B C 1
ATOM 2743 O O . ASP B 1 152 ? 3.99 12.992 14.5 1 95.94 152 ASP B O 1
ATOM 2747 N N . LEU B 1 153 ? 4.32 11.258 13.156 1 97 153 LEU B N 1
ATOM 2748 C CA . LEU B 1 153 ? 2.908 11.18 12.797 1 97 153 LEU B CA 1
ATOM 2749 C C . LEU B 1 153 ? 2.061 10.789 14 1 97 153 LEU B C 1
ATOM 2751 O O . LEU B 1 153 ? 0.987 11.352 14.227 1 97 153 LEU B O 1
ATOM 2755 N N . VAL B 1 154 ? 2.531 9.844 14.727 1 95.69 154 VAL B N 1
ATOM 2756 C CA . VAL B 1 154 ? 1.818 9.398 15.922 1 95.69 154 VAL B CA 1
ATOM 2757 C C . VAL B 1 154 ? 1.68 10.562 16.906 1 95.69 154 VAL B C 1
ATOM 2759 O O . VAL B 1 154 ? 0.614 10.766 17.484 1 95.69 154 VAL B O 1
ATOM 2762 N N . ASN B 1 155 ? 2.748 11.297 17.062 1 95.5 155 ASN B N 1
ATOM 2763 C CA . ASN B 1 155 ? 2.713 12.469 17.938 1 95.5 155 ASN B CA 1
ATOM 2764 C C . ASN B 1 155 ? 1.678 13.484 17.453 1 95.5 155 ASN B C 1
ATOM 2766 O O . ASN B 1 155 ? 0.983 14.094 18.266 1 95.5 155 ASN B O 1
ATOM 2770 N N . GLU B 1 156 ? 1.66 13.656 16.203 1 95.62 156 GLU B N 1
ATOM 2771 C CA . GLU B 1 156 ? 0.668 14.57 15.633 1 95.62 156 GLU B CA 1
ATOM 2772 C C . GLU B 1 156 ? -0.751 14.094 15.93 1 95.62 156 GLU B C 1
ATOM 2774 O O . GLU B 1 156 ? -1.628 14.898 16.25 1 95.62 156 GLU B O 1
ATOM 2779 N N . CYS B 1 157 ? -0.989 12.844 15.797 1 94.69 157 CYS B N 1
ATOM 2780 C CA . CYS B 1 157 ? -2.297 12.273 16.109 1 94.69 157 CYS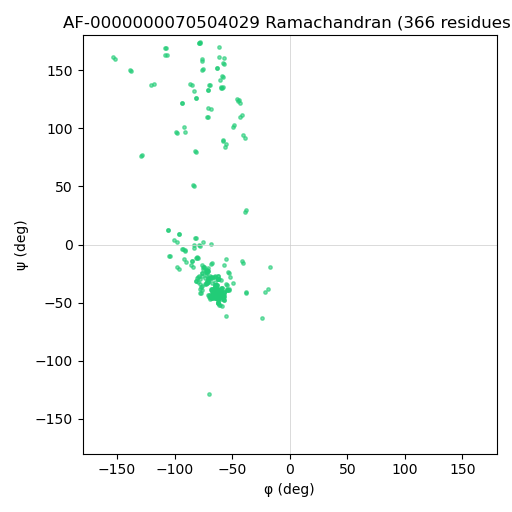 B CA 1
ATOM 2781 C C . CYS B 1 157 ? -2.664 12.531 17.562 1 94.69 157 CYS B C 1
ATOM 2783 O O . CYS B 1 157 ? -3.793 12.914 17.875 1 94.69 157 CYS B O 1
ATOM 2785 N N . GLN B 1 158 ? -1.756 12.312 18.375 1 91.31 158 GLN B N 1
ATOM 2786 C CA . GLN B 1 158 ? -1.983 12.516 19.812 1 91.31 158 GLN B CA 1
ATOM 2787 C C . GLN B 1 158 ? -2.311 13.977 20.109 1 91.31 158 GLN B C 1
ATOM 2789 O O . GLN B 1 158 ? -3.176 14.266 20.938 1 91.31 158 GLN B O 1
ATOM 2794 N N . ARG B 1 159 ? -1.628 14.859 19.516 1 91.06 159 ARG B N 1
ATOM 2795 C CA . ARG B 1 159 ? -1.892 16.281 19.672 1 91.06 159 ARG B CA 1
ATOM 2796 C C . ARG B 1 159 ? -3.32 16.625 19.266 1 91.06 159 ARG B C 1
ATOM 2798 O O . ARG B 1 159 ? -4.016 17.359 19.969 1 91.06 159 ARG B O 1
ATOM 2805 N N . VAL B 1 160 ? -3.705 16.109 18.141 1 88.69 160 VAL B N 1
ATOM 2806 C CA . VAL B 1 160 ? -5.043 16.375 17.609 1 88.69 160 VAL B CA 1
ATOM 2807 C C . VAL B 1 160 ? -6.09 15.82 18.578 1 88.69 160 VAL B C 1
ATOM 2809 O O . VAL B 1 160 ? -7.105 16.469 18.844 1 88.69 160 VAL B O 1
ATOM 2812 N N . MET B 1 161 ? -5.855 14.695 19.094 1 86.25 161 MET B N 1
ATOM 2813 C CA . MET B 1 161 ? -6.797 14.078 20.031 1 86.25 161 MET B CA 1
ATOM 2814 C C . MET B 1 161 ? -6.906 14.898 21.312 1 86.25 161 MET B C 1
ATOM 2816 O O . MET B 1 161 ? -8 15.07 21.844 1 86.25 161 MET B O 1
ATOM 2820 N N . THR B 1 162 ? -5.773 15.383 21.766 1 86.69 162 THR B N 1
ATOM 2821 C CA . THR B 1 162 ? -5.75 16.203 22.984 1 86.69 162 THR B CA 1
ATOM 2822 C C . THR B 1 162 ? -6.512 17.5 22.766 1 86.69 162 THR B C 1
ATOM 2824 O O . THR B 1 162 ? -7.266 17.938 23.641 1 86.69 162 THR B O 1
ATOM 2827 N N . LEU B 1 163 ? -6.352 18.078 21.641 1 83 163 LEU B N 1
ATOM 2828 C CA . LEU B 1 163 ? -7.039 19.312 21.297 1 83 163 LEU B CA 1
ATOM 2829 C C . LEU B 1 163 ? -8.547 19.094 21.219 1 83 163 LEU B C 1
ATOM 2831 O O . LEU B 1 163 ? -9.328 19.938 21.656 1 83 163 LEU B O 1
ATOM 2835 N N . LYS B 1 164 ? -8.898 18 20.641 1 80.81 164 LYS B N 1
ATOM 2836 C CA . LYS B 1 164 ? -10.32 17.672 20.531 1 80.81 164 LYS B CA 1
ATOM 2837 C C . LYS B 1 164 ? -10.945 17.438 21.906 1 80.81 164 LYS B C 1
ATOM 2839 O O . LYS B 1 164 ? -12.078 17.828 22.156 1 80.81 164 LYS B O 1
ATOM 2844 N N . MET B 1 165 ? -10.273 16.828 22.719 1 77.75 165 MET B N 1
ATOM 2845 C CA . MET B 1 165 ? -10.758 16.562 24.062 1 77.75 165 MET B CA 1
ATOM 2846 C C . MET B 1 165 ? -10.867 17.859 24.859 1 77.75 165 MET B C 1
ATOM 2848 O O . MET B 1 165 ? -11.82 18.062 25.625 1 77.75 165 MET B O 1
ATOM 2852 N N . ASP B 1 166 ? -9.945 18.703 24.688 1 76.62 166 ASP B N 1
ATOM 2853 C CA . ASP B 1 166 ? -9.945 19.984 25.391 1 76.62 166 ASP B CA 1
ATOM 2854 C C . ASP B 1 166 ? -11.102 20.875 24.906 1 76.62 166 ASP B C 1
ATOM 2856 O O . ASP B 1 166 ? -11.742 21.547 25.719 1 76.62 166 ASP B O 1
ATOM 2860 N N . THR B 1 167 ? -11.312 20.828 23.609 1 74 167 THR B N 1
ATOM 2861 C CA . THR B 1 167 ? -12.406 21.609 23.047 1 74 167 THR B CA 1
ATOM 2862 C C . THR B 1 167 ? -13.758 21.062 23.484 1 74 167 THR B C 1
ATOM 2864 O O . THR B 1 167 ? -14.688 21.812 23.781 1 74 167 THR B O 1
ATOM 2867 N N . ALA B 1 168 ? -13.82 19.812 23.547 1 70.69 168 ALA B N 1
ATOM 2868 C CA . ALA B 1 168 ? -15.047 19.172 24.016 1 70.69 168 ALA B CA 1
ATOM 2869 C C . ALA B 1 168 ? -15.32 19.516 25.484 1 70.69 168 ALA B C 1
ATOM 2871 O O . ALA B 1 168 ? -16.469 19.688 25.875 1 70.69 168 ALA B O 1
ATOM 2872 N N . LEU B 1 169 ? -14.297 19.625 26.203 1 67.94 169 LEU B N 1
ATOM 2873 C CA . LEU B 1 169 ? -14.406 19.969 27.625 1 67.94 169 LEU B CA 1
ATOM 2874 C C . LEU B 1 169 ? -14.812 21.438 27.797 1 67.94 169 LEU B C 1
ATOM 2876 O O . LEU B 1 169 ? -15.586 21.766 28.688 1 67.94 169 LEU B O 1
ATOM 2880 N N . VAL B 1 170 ? -14.32 22.203 26.844 1 64.75 170 VAL B N 1
ATOM 2881 C CA . VAL B 1 170 ? -14.648 23.625 26.922 1 64.75 170 VAL B CA 1
ATOM 2882 C C . VAL B 1 170 ? -16.078 23.844 26.438 1 64.75 170 VAL B C 1
ATOM 2884 O O . VAL B 1 170 ? -16.797 24.688 26.984 1 64.75 170 VAL B O 1
ATOM 2887 N N . GLU B 1 171 ? -16.391 23.125 25.359 1 58.28 171 GLU B N 1
ATOM 2888 C CA . GLU B 1 171 ? -17.734 23.312 24.812 1 58.28 171 GLU B CA 1
ATOM 2889 C C . GLU B 1 171 ? -18.781 22.688 25.719 1 58.28 171 GLU B C 1
ATOM 2891 O O . GLU B 1 171 ? -19.984 22.953 25.547 1 58.28 171 GLU B O 1
ATOM 2896 N N . LYS B 1 172 ? -18.5 21.797 26.531 1 54.09 172 LYS B N 1
ATOM 2897 C CA . LYS B 1 172 ? -19.5 21.391 27.516 1 54.09 172 LYS B CA 1
ATOM 2898 C C . LYS B 1 172 ? -19.984 22.578 28.344 1 54.09 172 LYS B C 1
ATOM 2900 O O . LYS B 1 172 ? -19.188 23.203 29.047 1 54.09 172 LYS B O 1
ATOM 2905 N N . PRO B 1 173 ? -20.906 23.297 27.859 1 49.44 173 PRO B N 1
ATOM 2906 C CA . PRO B 1 173 ? -21.531 24.438 28.531 1 49.44 173 PRO B CA 1
ATOM 2907 C C . PRO B 1 173 ? -21.781 24.156 30.016 1 49.44 173 PRO B C 1
ATOM 2909 O O . PRO B 1 173 ? -22.141 23.047 30.391 1 49.44 173 PRO B O 1
ATOM 2912 N N . THR B 1 174 ? -21.094 24.812 30.875 1 46.28 174 THR B N 1
ATOM 2913 C CA . THR B 1 174 ? -21.578 25.125 32.219 1 46.28 174 THR B CA 1
ATOM 2914 C C . THR B 1 174 ? -23.062 25.484 32.188 1 46.28 174 THR B C 1
ATOM 2916 O O . THR B 1 174 ? -23.422 26.656 32.25 1 46.28 174 THR B O 1
ATOM 2919 N N . GLN B 1 175 ? -23.797 25 31.297 1 44.34 175 GLN B N 1
ATOM 2920 C CA . GLN B 1 175 ? -25.203 25.375 31.375 1 44.34 175 GLN B CA 1
ATOM 2921 C C . GLN B 1 175 ? -25.766 25.125 32.75 1 44.34 175 GLN B C 1
ATOM 2923 O O . GLN B 1 175 ? -26.891 25.547 33.062 1 44.34 175 GLN B O 1
ATOM 2928 N N . SER B 1 176 ? -25.234 24.172 33.469 1 44.56 176 SER B N 1
ATOM 2929 C CA . SER B 1 176 ? -26.047 23.891 34.656 1 44.56 176 SER B CA 1
ATOM 2930 C C . SER B 1 176 ? -26.062 25.094 35.594 1 44.56 176 SER B C 1
ATOM 2932 O O . SER B 1 176 ? -27 25.25 36.375 1 44.56 176 SER B O 1
ATOM 2934 N N . THR B 1 177 ? -24.938 25.812 35.594 1 42.69 177 THR B N 1
ATOM 2935 C CA . THR B 1 177 ? -24.906 26.719 36.75 1 42.69 177 THR B CA 1
ATOM 2936 C C . THR B 1 177 ? -25.641 28.016 36.406 1 42.69 177 THR B C 1
ATOM 2938 O O . THR B 1 177 ? -25.906 28.812 37.312 1 42.69 177 THR B O 1
ATOM 2941 N N . VAL B 1 178 ? -25.844 28.266 35.125 1 45.16 178 VAL B N 1
ATOM 2942 C CA . VAL B 1 178 ? -26.438 29.578 34.875 1 45.16 178 VAL B CA 1
ATOM 2943 C C . VAL B 1 178 ? -27.953 29.5 35.094 1 45.16 178 VAL B C 1
ATOM 2945 O O . VAL B 1 178 ? -28.609 30.516 35.312 1 45.16 178 VAL B O 1
ATOM 2948 N N . ASN B 1 179 ? -28.531 28.344 34.812 1 47.28 179 ASN B N 1
ATOM 2949 C CA . ASN B 1 179 ? -29.984 28.312 34.938 1 47.28 179 ASN B CA 1
ATOM 2950 C C . ASN B 1 179 ? -30.438 28.328 36.375 1 47.28 179 ASN B C 1
ATOM 2952 O O . ASN B 1 179 ? -31.594 28.609 36.688 1 47.28 179 ASN B O 1
ATOM 2956 N N . LYS B 1 180 ? -29.578 27.906 37.281 1 43.41 180 LYS B N 1
ATOM 2957 C CA . LYS B 1 180 ? -30.047 27.844 38.656 1 43.41 180 LYS B CA 1
ATOM 2958 C C . LYS B 1 180 ? -30.156 29.234 39.281 1 43.41 180 LYS B C 1
ATOM 2960 O O . LYS B 1 180 ? -30.766 29.391 40.344 1 43.41 180 LYS B O 1
ATOM 2965 N N . ILE B 1 181 ? -29.422 30.156 38.625 1 44.78 181 ILE B N 1
ATOM 2966 C CA . ILE B 1 181 ? -29.469 31.438 39.312 1 44.78 181 ILE B CA 1
ATOM 2967 C C . ILE B 1 181 ? -30.781 32.156 39 1 44.78 181 ILE B C 1
ATOM 2969 O O . ILE B 1 181 ? -31.25 32.969 39.781 1 44.78 181 ILE B O 1
ATOM 2973 N N . GLU B 1 182 ? -31.344 31.844 37.812 1 47.12 182 GLU B N 1
ATOM 2974 C CA . GLU B 1 182 ? -32.438 32.75 37.5 1 47.12 182 GLU B CA 1
ATOM 2975 C C . GLU B 1 182 ? -33.688 32.406 38.312 1 47.12 182 GLU B C 1
ATOM 2977 O O . GLU B 1 182 ? -34.625 33.188 38.375 1 47.12 182 GLU B O 1
ATOM 2982 N N . ARG B 1 183 ? -33.812 31.156 38.688 1 44.94 183 ARG B N 1
ATOM 2983 C CA . ARG B 1 183 ? -35.125 30.922 39.25 1 44.94 183 ARG B CA 1
ATOM 2984 C C . ARG B 1 183 ? -35.25 31.562 40.625 1 44.94 183 ARG B C 1
ATOM 2986 O O . ARG B 1 183 ? -36.344 31.578 41.219 1 44.94 183 ARG B O 1
ATOM 2993 N N . LYS B 1 184 ? -34.156 31.75 41.344 1 43.34 184 LYS B N 1
ATOM 2994 C CA . LYS B 1 184 ? -34.406 32.156 42.719 1 43.34 184 LYS B CA 1
ATOM 2995 C C . LYS B 1 184 ? -34.688 33.656 42.781 1 43.34 184 LYS B C 1
ATOM 2997 O O . LYS B 1 184 ? -34.812 34.219 43.875 1 43.34 184 LYS B O 1
ATOM 3002 N N . LYS B 1 185 ? -34.781 34.344 41.594 1 35.19 185 LYS B N 1
ATOM 3003 C CA . LYS B 1 185 ? -35.406 35.625 41.812 1 35.19 185 LYS B CA 1
ATOM 3004 C C . LYS B 1 185 ? -36.906 35.562 41.719 1 35.19 185 LYS B C 1
ATOM 3006 O O . LYS B 1 185 ? -37.438 34.906 40.812 1 35.19 185 LYS B O 1
#

InterPro domains:
  IPR055510 Domain of unknown function DUF7083 [PF23309] (17-67)

pLDDT: mean 73.12, std 19.66, range [20.86, 97.31]